Protein AF-A0A8S2FJY1-F1 (afdb_monomer_lite)

Organism: NCBI:txid1234261

Structure (mmCIF, N/CA/C/O backbone):
data_AF-A0A8S2FJY1-F1
#
_entry.id   AF-A0A8S2FJY1-F1
#
loop_
_atom_site.group_PDB
_atom_site.id
_atom_site.type_symbol
_atom_site.label_atom_id
_atom_site.label_alt_id
_atom_site.label_comp_id
_atom_site.label_asym_id
_atom_site.label_entity_id
_atom_site.label_seq_id
_atom_site.pdbx_PDB_ins_code
_atom_site.Cartn_x
_atom_site.Cartn_y
_atom_site.Cartn_z
_atom_site.occupancy
_atom_site.B_iso_or_equiv
_atom_site.auth_seq_id
_atom_site.auth_comp_id
_atom_site.auth_asym_id
_atom_site.auth_atom_id
_atom_site.pdbx_PDB_model_num
ATOM 1 N N . LEU A 1 1 ? 15.504 -12.579 17.532 1.00 60.38 1 LEU A N 1
ATOM 2 C CA . LEU A 1 1 ? 14.430 -11.562 17.656 1.00 60.38 1 LEU A CA 1
ATOM 3 C C . LEU A 1 1 ? 13.991 -11.519 19.119 1.00 60.38 1 LEU A C 1
ATOM 5 O O . LEU A 1 1 ? 13.998 -12.579 19.730 1.00 60.38 1 LEU A O 1
ATOM 9 N N . GLY A 1 2 ? 13.655 -10.347 19.679 1.00 59.41 2 GLY A N 1
ATOM 10 C CA . GLY A 1 2 ? 13.050 -10.250 21.024 1.00 59.41 2 GLY A CA 1
ATOM 11 C C . GLY A 1 2 ? 13.917 -9.714 22.178 1.00 59.41 2 GLY A C 1
ATOM 12 O O . GLY A 1 2 ? 13.619 -10.022 23.325 1.00 59.41 2 GLY A O 1
ATOM 13 N N . GLY A 1 3 ? 14.975 -8.935 21.916 1.00 65.12 3 GLY A N 1
ATOM 14 C CA . GLY A 1 3 ? 15.737 -8.251 22.978 1.00 65.12 3 GLY A CA 1
ATOM 15 C C . GLY A 1 3 ? 15.083 -6.940 23.438 1.00 65.12 3 GLY A C 1
ATOM 16 O O . GLY A 1 3 ? 14.359 -6.316 22.660 1.00 65.12 3 GLY A O 1
ATOM 17 N N . SER A 1 4 ? 15.353 -6.502 24.673 1.00 66.94 4 SER A N 1
ATOM 18 C CA . SER A 1 4 ? 15.018 -5.145 25.119 1.00 66.94 4 SER A CA 1
ATOM 19 C C . SER A 1 4 ? 15.992 -4.144 24.505 1.00 66.94 4 SER A C 1
ATOM 21 O O . SER A 1 4 ? 17.205 -4.257 24.660 1.00 66.94 4 SER A O 1
ATOM 23 N N . ASN A 1 5 ? 15.464 -3.179 23.752 1.00 73.81 5 ASN A N 1
ATOM 24 C CA . ASN A 1 5 ? 16.264 -2.126 23.128 1.00 73.81 5 ASN A CA 1
ATOM 25 C C . ASN A 1 5 ? 15.858 -0.772 23.711 1.00 73.81 5 ASN A C 1
ATOM 27 O O . ASN A 1 5 ? 15.297 0.086 23.030 1.00 73.81 5 ASN A O 1
ATOM 31 N N . GLU A 1 6 ? 16.111 -0.621 25.011 1.00 81.19 6 GLU A N 1
ATOM 32 C CA . GLU A 1 6 ? 15.761 0.570 25.792 1.00 81.19 6 GLU A CA 1
ATOM 33 C C . GLU A 1 6 ? 16.403 1.833 25.219 1.00 81.19 6 GLU A C 1
ATOM 35 O O . GLU A 1 6 ? 15.770 2.885 25.161 1.00 81.19 6 GLU A O 1
ATOM 40 N N . LEU A 1 7 ? 17.632 1.710 24.708 1.00 81.19 7 LEU A N 1
ATOM 41 C CA . LEU A 1 7 ? 18.332 2.807 24.051 1.00 81.19 7 LEU A CA 1
ATOM 42 C C . LEU A 1 7 ? 17.608 3.252 22.773 1.00 81.19 7 LEU A C 1
ATOM 44 O O . LEU A 1 7 ? 17.395 4.446 22.577 1.00 81.19 7 LEU A O 1
ATOM 48 N N . CYS A 1 8 ? 17.163 2.315 21.932 1.00 77.62 8 CYS A N 1
ATOM 49 C CA . CYS A 1 8 ? 16.337 2.645 20.769 1.00 77.62 8 CYS A CA 1
ATOM 50 C C . CYS A 1 8 ? 15.010 3.289 21.187 1.00 77.62 8 CYS A C 1
ATOM 52 O O . CYS A 1 8 ? 14.611 4.286 20.592 1.00 77.62 8 CYS A O 1
ATOM 54 N N . LEU A 1 9 ? 14.355 2.786 22.239 1.00 78.38 9 LEU A N 1
ATOM 55 C CA . LEU A 1 9 ? 13.112 3.376 22.740 1.00 78.38 9 LEU A CA 1
ATOM 56 C C . LEU A 1 9 ? 13.317 4.828 23.212 1.00 78.38 9 LEU A C 1
ATOM 58 O O . LEU A 1 9 ? 12.511 5.696 22.880 1.00 78.38 9 LEU A O 1
ATOM 62 N N . ALA A 1 10 ? 14.413 5.114 23.917 1.00 79.56 10 ALA A N 1
ATOM 63 C CA . ALA A 1 10 ? 14.767 6.464 24.358 1.00 79.56 10 ALA A CA 1
ATOM 64 C C . ALA A 1 10 ? 15.110 7.404 23.184 1.00 79.56 10 ALA A C 1
ATOM 66 O O . ALA A 1 10 ? 14.720 8.577 23.182 1.00 79.56 10 ALA A O 1
ATOM 67 N N . LEU A 1 11 ? 15.798 6.890 22.159 1.00 81.56 11 LEU A N 1
ATOM 68 C CA . LEU A 1 11 ? 16.093 7.640 20.936 1.00 81.56 11 LEU A CA 1
ATOM 69 C C . LEU A 1 11 ? 14.820 7.946 20.142 1.00 81.56 11 LEU A C 1
ATOM 71 O O . LEU A 1 11 ? 14.631 9.083 19.718 1.00 81.56 11 LEU A O 1
ATOM 75 N N . LEU A 1 12 ? 13.920 6.971 19.996 1.00 79.94 12 LEU A N 1
ATOM 76 C CA . LEU A 1 12 ? 12.617 7.162 19.357 1.00 79.94 12 LEU A CA 1
ATOM 77 C C . LEU A 1 12 ? 11.772 8.186 20.117 1.00 79.94 12 LEU A C 1
ATOM 79 O O . LEU A 1 12 ? 11.191 9.070 19.494 1.00 79.94 12 LEU A O 1
ATOM 83 N N . HIS A 1 13 ? 11.751 8.119 21.450 1.00 81.44 13 HIS A N 1
ATOM 84 C CA . HIS A 1 13 ? 11.081 9.117 22.283 1.00 81.44 13 HIS A CA 1
ATOM 85 C C . HIS A 1 13 ? 11.601 10.528 21.995 1.00 81.44 13 HIS A C 1
ATOM 87 O O . HIS A 1 13 ? 10.828 11.449 21.732 1.00 81.44 13 HIS A O 1
ATOM 93 N N . SER A 1 14 ? 12.925 10.689 22.019 1.00 82.25 14 SER A N 1
ATOM 94 C CA . SER A 1 14 ? 13.587 11.968 21.749 1.00 82.25 14 SER A CA 1
ATOM 95 C C . SER A 1 14 ? 13.273 12.476 20.345 1.00 82.25 14 SER A C 1
ATOM 97 O O . SER A 1 14 ? 12.910 13.637 20.177 1.00 82.25 14 SER A O 1
ATOM 99 N N . PHE A 1 15 ? 13.340 11.596 19.344 1.00 82.88 15 PHE A N 1
ATOM 100 C CA . PHE A 1 15 ? 13.011 11.928 17.963 1.00 82.88 15 PHE A CA 1
ATOM 101 C C . PHE A 1 15 ? 11.567 12.419 17.826 1.00 82.88 15 PHE A C 1
ATOM 103 O O . PHE A 1 15 ? 11.342 13.499 17.288 1.00 82.88 15 PHE A O 1
ATOM 110 N N . VAL A 1 16 ? 10.589 11.682 18.361 1.00 82.44 16 VAL A N 1
ATOM 111 C CA . VAL A 1 16 ? 9.174 12.078 18.282 1.00 82.44 16 VAL A CA 1
ATOM 112 C C . VAL A 1 16 ? 8.931 13.392 19.029 1.00 82.44 16 VAL A C 1
ATOM 114 O O . VAL A 1 16 ? 8.150 14.210 18.554 1.00 82.44 16 VAL A O 1
ATOM 117 N N . ALA A 1 17 ? 9.615 13.644 20.151 1.00 82.31 17 ALA A N 1
ATOM 118 C CA . ALA A 1 17 ? 9.499 14.907 20.887 1.00 82.31 17 ALA A CA 1
ATOM 119 C C . ALA A 1 17 ? 10.005 16.105 20.076 1.00 82.31 17 ALA A C 1
ATOM 121 O O . ALA A 1 17 ? 9.333 17.141 20.007 1.00 82.31 17 ALA A O 1
ATOM 122 N N . LEU A 1 18 ? 11.160 15.945 19.429 1.00 82.88 18 LEU A N 1
ATOM 123 C CA . LEU A 1 18 ? 11.737 16.956 18.549 1.00 82.88 18 LEU A CA 1
ATOM 124 C C . LEU A 1 18 ? 10.848 17.197 17.325 1.00 82.88 18 LEU A C 1
ATOM 126 O O . LEU A 1 18 ? 10.543 18.346 17.011 1.00 82.88 18 LEU A O 1
ATOM 130 N N . GLU A 1 19 ? 10.372 16.130 16.686 1.00 81.88 19 GLU A N 1
ATOM 131 C CA . GLU A 1 19 ? 9.514 16.195 15.502 1.00 81.88 19 GLU A CA 1
ATOM 132 C C . GLU A 1 19 ? 8.162 16.861 15.814 1.00 81.88 19 GLU A C 1
ATOM 134 O O . GLU A 1 19 ? 7.700 17.732 15.075 1.00 81.88 19 GLU A O 1
ATOM 139 N N . TYR A 1 20 ? 7.546 16.506 16.947 1.00 83.12 20 TYR A N 1
ATOM 140 C CA . TYR A 1 20 ? 6.292 17.098 17.421 1.00 83.12 20 TYR A CA 1
ATOM 141 C C . TYR A 1 20 ? 6.462 18.593 17.725 1.00 83.12 20 TYR A C 1
ATOM 143 O O . TYR A 1 20 ? 5.633 19.405 17.309 1.00 83.12 20 TYR A O 1
ATOM 151 N N . THR A 1 21 ? 7.566 18.975 18.377 1.00 87.12 21 THR A N 1
ATOM 152 C CA . THR A 1 21 ? 7.890 20.384 18.650 1.00 87.12 21 THR A CA 1
ATOM 153 C C . THR A 1 21 ? 8.139 21.157 17.359 1.00 87.12 21 THR A C 1
ATOM 155 O O . THR A 1 21 ? 7.578 22.231 17.177 1.00 87.12 21 THR A O 1
ATOM 158 N N . SER A 1 22 ? 8.915 20.600 16.430 1.00 83.38 22 SER A N 1
ATOM 159 C CA . SER A 1 22 ? 9.214 21.235 15.144 1.00 83.38 22 SER A CA 1
ATOM 160 C C . SER A 1 22 ? 7.947 21.488 14.316 1.00 83.38 22 SER A C 1
ATOM 162 O O . SER A 1 22 ? 7.719 22.605 13.846 1.00 83.38 22 SER A O 1
ATOM 164 N N . LYS A 1 23 ? 7.082 20.472 14.188 1.00 82.56 23 LYS A N 1
ATOM 165 C CA . LYS A 1 23 ? 5.887 20.528 13.331 1.00 82.56 23 LYS A CA 1
ATOM 166 C C . LYS A 1 23 ? 4.712 21.273 13.955 1.00 82.56 23 LYS A C 1
ATOM 168 O O . LYS A 1 23 ? 3.983 21.955 13.240 1.00 82.56 23 LYS A O 1
ATOM 173 N N . LEU A 1 24 ? 4.489 21.119 15.260 1.00 89.62 24 LEU A N 1
ATOM 174 C CA . LEU A 1 24 ? 3.294 21.641 15.935 1.00 89.62 24 LEU A CA 1
ATOM 175 C C . LEU A 1 24 ? 3.583 22.790 16.897 1.00 89.62 24 LEU A C 1
ATOM 177 O O . LEU A 1 24 ? 2.631 23.358 17.432 1.00 89.62 24 LEU A O 1
ATOM 181 N N . GLN A 1 25 ? 4.859 23.122 17.125 1.00 89.62 25 GLN A N 1
ATOM 182 C CA . GLN A 1 25 ? 5.290 24.165 18.063 1.00 89.62 25 GLN A CA 1
ATOM 183 C C . GLN A 1 25 ? 4.723 23.944 19.474 1.00 89.62 25 GLN A C 1
ATOM 185 O O . GLN A 1 25 ? 4.329 24.874 20.176 1.00 89.62 25 GLN A O 1
ATOM 190 N N . LYS A 1 26 ? 4.628 22.672 19.880 1.00 90.62 26 LYS A N 1
ATOM 191 C CA . LYS A 1 26 ? 4.067 22.214 21.157 1.00 90.62 26 LYS A CA 1
ATOM 192 C C . LYS A 1 26 ? 4.950 21.125 21.751 1.00 90.62 26 LYS A C 1
ATOM 194 O O . LYS A 1 26 ? 5.651 20.438 21.024 1.00 90.62 26 LYS A O 1
ATOM 199 N N . GLN A 1 27 ? 4.866 20.930 23.061 1.00 89.25 27 GLN A N 1
ATOM 200 C CA . GLN A 1 27 ? 5.492 19.791 23.734 1.00 89.25 27 GLN A CA 1
ATOM 201 C C . GLN A 1 27 ? 4.630 18.533 23.596 1.00 89.25 27 GLN A C 1
ATOM 203 O O . GLN A 1 27 ? 3.401 18.632 23.486 1.00 89.25 27 GLN A O 1
ATOM 208 N N . ILE A 1 28 ? 5.264 17.356 23.626 1.00 85.75 28 ILE A N 1
ATOM 209 C CA . ILE A 1 28 ? 4.533 16.084 23.673 1.00 85.75 28 ILE A CA 1
ATOM 210 C C . ILE A 1 28 ? 3.599 16.079 24.892 1.00 85.75 28 ILE A C 1
ATOM 212 O O . ILE A 1 28 ? 4.022 16.466 25.985 1.00 85.75 28 ILE A O 1
ATOM 216 N N . PRO A 1 29 ? 2.339 15.631 24.740 1.00 88.56 29 PRO A N 1
ATOM 217 C CA . PRO A 1 29 ? 1.431 15.504 25.868 1.00 88.56 29 PRO A CA 1
ATOM 218 C C . PRO A 1 29 ? 2.004 14.579 26.946 1.00 88.56 29 PRO A C 1
ATOM 220 O O . PRO A 1 29 ? 2.343 13.428 26.674 1.00 88.56 29 PRO A O 1
ATOM 223 N N . SER A 1 30 ? 2.019 15.041 28.196 1.00 85.56 30 SER A N 1
ATOM 224 C CA . SER A 1 30 ? 2.451 14.243 29.356 1.00 85.56 30 SER A CA 1
ATOM 225 C C . SER A 1 30 ? 1.581 13.005 29.612 1.00 85.56 30 SER A C 1
ATOM 227 O O . SER A 1 30 ? 1.948 12.133 30.393 1.00 85.56 30 SER A O 1
ATOM 229 N N . THR A 1 31 ? 0.424 12.912 28.952 1.00 89.81 31 THR A N 1
ATOM 230 C CA . THR A 1 31 ? -0.479 11.759 29.001 1.00 89.81 31 THR A CA 1
ATOM 231 C C . THR A 1 31 ? 0.014 10.564 28.184 1.00 89.81 31 THR A C 1
ATOM 233 O O . THR A 1 31 ? -0.503 9.460 28.363 1.00 89.81 31 THR A O 1
ATOM 236 N N . TRP A 1 32 ? 0.981 10.753 27.281 1.00 83.12 32 TRP A N 1
ATOM 237 C CA . TRP A 1 32 ? 1.504 9.678 26.443 1.00 83.12 32 TRP A CA 1
ATOM 238 C C . TRP A 1 32 ? 2.422 8.763 27.251 1.00 83.12 32 TRP A C 1
ATOM 240 O O . TRP A 1 32 ? 3.313 9.218 27.965 1.00 83.12 32 TRP A O 1
ATOM 250 N N . LYS A 1 33 ? 2.204 7.453 27.123 1.00 82.50 33 LYS A N 1
ATOM 251 C CA . LYS A 1 33 ? 3.000 6.426 27.797 1.00 82.50 33 LYS A CA 1
ATOM 252 C C . LYS A 1 33 ? 3.815 5.654 26.776 1.00 82.50 33 LYS A C 1
ATOM 254 O O . LYS A 1 33 ? 3.288 5.220 25.755 1.00 82.50 33 LYS A O 1
ATOM 259 N N . TRP A 1 34 ? 5.085 5.453 27.095 1.00 75.81 34 TRP A N 1
ATOM 260 C CA . TRP A 1 34 ? 6.023 4.694 26.283 1.00 75.81 34 TRP A CA 1
ATOM 261 C C . TRP A 1 34 ? 6.260 3.359 26.959 1.00 75.81 34 TRP A C 1
ATOM 263 O O . TRP A 1 34 ? 6.629 3.310 28.130 1.00 75.81 34 TRP A O 1
ATOM 273 N N . GLN A 1 35 ? 6.002 2.276 26.240 1.00 75.00 35 GLN A N 1
ATOM 274 C CA . GLN A 1 35 ? 6.082 0.941 26.803 1.00 75.00 35 GLN A CA 1
ATOM 275 C C . GLN A 1 35 ? 6.650 -0.023 25.773 1.00 75.00 35 GLN A C 1
ATOM 277 O O . GLN A 1 35 ? 6.221 -0.047 24.620 1.00 75.00 35 GLN A O 1
ATOM 282 N N . GLN A 1 36 ? 7.592 -0.851 26.215 1.00 72.69 36 GLN A N 1
ATOM 283 C CA . GLN A 1 36 ? 8.000 -2.024 25.461 1.00 72.69 36 GLN A CA 1
ATOM 284 C C . GLN A 1 36 ? 7.006 -3.158 25.728 1.00 72.69 36 GLN A C 1
ATOM 286 O O . GLN A 1 36 ? 6.782 -3.553 26.873 1.00 72.69 36 GLN A O 1
ATOM 291 N N . MET A 1 37 ? 6.404 -3.689 24.668 1.00 71.44 37 MET A N 1
ATOM 292 C CA . MET A 1 37 ? 5.467 -4.805 24.774 1.00 71.44 37 MET A CA 1
ATOM 293 C C . MET A 1 37 ? 6.246 -6.113 24.949 1.00 71.44 37 MET A C 1
ATOM 295 O O . MET A 1 37 ? 6.967 -6.531 24.047 1.00 71.44 37 MET A O 1
ATOM 299 N N . THR A 1 38 ? 6.115 -6.752 26.110 1.00 70.69 38 THR A N 1
ATOM 300 C CA . THR A 1 38 ? 6.836 -7.994 26.458 1.00 70.69 38 THR A CA 1
ATOM 301 C C . THR A 1 38 ? 5.962 -9.248 26.398 1.00 70.69 38 THR A C 1
ATOM 303 O O . THR A 1 38 ? 6.491 -10.350 26.307 1.00 70.69 38 THR A O 1
ATOM 306 N N . ALA A 1 39 ? 4.635 -9.094 26.397 1.00 75.94 39 ALA A N 1
ATOM 307 C CA . ALA A 1 39 ? 3.659 -10.188 26.395 1.00 75.94 39 ALA A CA 1
ATOM 308 C C . ALA A 1 39 ? 2.887 -10.283 25.066 1.00 75.94 39 ALA A C 1
ATOM 310 O O . ALA A 1 39 ? 1.673 -10.473 25.057 1.00 75.94 39 ALA A O 1
ATOM 311 N N . ILE A 1 40 ? 3.579 -10.090 23.942 1.00 79.94 40 ILE A N 1
ATOM 312 C CA . ILE A 1 40 ? 2.995 -10.228 22.602 1.00 79.94 40 ILE A CA 1
ATOM 313 C C . ILE A 1 40 ? 3.641 -11.392 21.848 1.00 79.94 40 ILE A C 1
ATOM 315 O O . ILE A 1 40 ? 4.795 -11.730 22.125 1.00 79.94 40 ILE A O 1
ATOM 319 N N . PRO A 1 41 ? 2.934 -11.994 20.878 1.00 86.81 41 PRO A N 1
ATOM 320 C CA . PRO A 1 41 ? 3.487 -13.065 20.065 1.00 86.81 41 PRO A CA 1
ATOM 321 C C . PRO A 1 41 ? 4.788 -12.636 19.389 1.00 86.81 41 PRO A C 1
ATOM 323 O O . PRO A 1 41 ? 4.837 -11.624 18.689 1.00 86.81 41 PRO A O 1
ATOM 326 N N . ALA A 1 42 ? 5.838 -13.435 19.572 1.00 83.81 42 ALA A N 1
ATOM 327 C CA . ALA A 1 42 ? 7.139 -13.203 18.964 1.00 83.81 42 ALA A CA 1
ATOM 328 C C . ALA A 1 42 ? 7.389 -14.187 17.819 1.00 83.81 42 ALA A C 1
ATOM 330 O O . ALA A 1 42 ? 7.223 -15.402 17.961 1.00 83.81 42 ALA A O 1
ATOM 331 N N . GLN A 1 43 ? 7.847 -13.653 16.691 1.00 84.06 43 GLN A N 1
ATOM 332 C CA . GLN A 1 43 ? 8.341 -14.455 15.583 1.00 84.06 43 GLN A CA 1
ATOM 333 C C . GLN A 1 43 ? 9.668 -15.122 15.964 1.00 84.06 43 GLN A C 1
ATOM 335 O O . GLN A 1 43 ? 10.584 -14.472 16.476 1.00 84.06 43 GLN A O 1
ATOM 340 N N . ARG A 1 44 ? 9.788 -16.421 15.673 1.00 85.00 44 ARG A N 1
ATOM 341 C CA . ARG A 1 44 ? 10.969 -17.246 15.995 1.00 85.00 44 ARG A CA 1
ATOM 342 C C . ARG A 1 44 ? 11.828 -17.604 14.777 1.00 85.00 44 ARG A C 1
ATOM 344 O O . ARG A 1 44 ? 12.819 -18.308 14.924 1.00 85.00 44 ARG A O 1
ATOM 351 N N . ASN A 1 45 ? 11.472 -17.130 13.585 1.00 80.62 45 ASN A N 1
ATOM 352 C CA . ASN A 1 45 ? 12.212 -17.367 12.341 1.00 80.62 45 ASN A CA 1
ATOM 353 C C . ASN A 1 45 ? 12.478 -16.056 11.582 1.00 80.62 45 ASN A C 1
ATOM 355 O O . ASN A 1 45 ? 12.141 -14.982 12.065 1.00 80.62 45 ASN A O 1
ATOM 359 N N . GLY A 1 46 ? 13.100 -16.125 10.405 1.00 72.00 46 GLY A N 1
ATOM 360 C CA . GLY A 1 46 ? 13.325 -14.962 9.533 1.00 72.00 46 GLY A CA 1
ATOM 361 C C . GLY A 1 46 ? 12.221 -14.730 8.499 1.00 72.00 46 GLY A C 1
ATOM 362 O O . GLY A 1 46 ? 12.358 -13.841 7.666 1.00 72.00 46 GLY A O 1
ATOM 363 N N . SER A 1 47 ? 11.159 -15.538 8.519 1.00 75.12 47 SER A N 1
ATOM 364 C CA . SER A 1 47 ? 10.209 -15.640 7.416 1.00 75.12 47 SER A CA 1
ATOM 365 C C . SER A 1 47 ? 8.797 -15.149 7.733 1.00 75.12 47 SER A C 1
ATOM 367 O O . SER A 1 47 ? 8.130 -14.618 6.859 1.00 75.12 47 SER A O 1
ATOM 369 N N . ASP A 1 48 ? 8.326 -15.242 8.971 1.00 77.12 48 ASP A N 1
ATOM 370 C CA . ASP A 1 48 ? 6.910 -15.002 9.280 1.00 77.12 48 ASP A CA 1
ATOM 371 C C . ASP A 1 48 ? 6.529 -13.561 9.607 1.00 77.12 48 ASP A C 1
ATOM 373 O O . ASP A 1 48 ? 5.413 -13.319 10.064 1.00 77.12 48 ASP A O 1
ATOM 377 N N . CYS A 1 49 ? 7.390 -12.579 9.347 1.00 78.19 49 CYS A N 1
ATOM 378 C CA . CYS A 1 49 ? 7.101 -11.192 9.730 1.00 78.19 49 CYS A CA 1
ATOM 379 C C . CYS A 1 49 ? 5.853 -10.652 9.033 1.00 78.19 49 CYS A C 1
ATOM 381 O O . CYS A 1 49 ? 5.059 -9.949 9.658 1.00 78.19 49 CYS A O 1
ATOM 383 N N . GLY A 1 50 ? 5.630 -11.051 7.776 1.00 67.81 50 GLY A N 1
ATOM 384 C CA . GLY A 1 50 ? 4.412 -10.739 7.033 1.00 67.81 50 GLY A CA 1
ATOM 385 C C . GLY A 1 50 ? 3.172 -11.355 7.676 1.00 67.81 50 GLY A C 1
ATOM 386 O O . GLY A 1 50 ? 2.196 -10.650 7.926 1.00 67.81 50 GLY A O 1
ATOM 387 N N . VAL A 1 51 ? 3.227 -12.646 8.013 1.00 77.50 51 VAL A N 1
ATOM 388 C CA . VAL A 1 51 ? 2.099 -13.362 8.625 1.00 77.50 51 VAL A CA 1
ATOM 389 C C . VAL A 1 51 ? 1.785 -12.783 10.004 1.00 77.50 51 VAL A C 1
ATOM 391 O O . VAL A 1 51 ? 0.635 -12.439 10.255 1.00 77.50 51 VAL A O 1
ATOM 394 N N . PHE A 1 52 ? 2.790 -12.573 10.863 1.00 84.75 52 PHE A N 1
ATOM 395 C CA . PHE A 1 52 ? 2.614 -11.919 12.164 1.00 84.75 52 PHE A CA 1
ATOM 396 C C . PHE A 1 52 ? 1.997 -10.529 12.005 1.00 84.75 52 PHE A C 1
ATOM 398 O O . PHE A 1 52 ? 1.012 -10.237 12.673 1.00 84.75 52 PHE A O 1
ATOM 405 N N . CYS A 1 53 ? 2.513 -9.690 11.102 1.00 78.75 53 CYS A N 1
ATOM 406 C CA . CYS A 1 53 ? 1.974 -8.350 10.856 1.00 78.75 53 CYS A CA 1
ATOM 407 C C . CYS A 1 53 ? 0.499 -8.391 10.420 1.00 78.75 53 CYS A C 1
ATOM 409 O O . CYS A 1 53 ? -0.338 -7.662 10.965 1.00 78.75 53 CYS A O 1
ATOM 411 N N . CYS A 1 54 ? 0.154 -9.287 9.491 1.00 77.69 54 CYS A N 1
ATOM 412 C CA . CYS A 1 54 ? -1.223 -9.491 9.054 1.00 77.69 54 CYS A CA 1
ATOM 413 C C . CYS A 1 54 ? -2.114 -9.989 10.194 1.00 77.69 54 CYS A C 1
ATOM 415 O O . CYS A 1 54 ? -3.234 -9.500 10.323 1.00 77.69 54 CYS A O 1
ATOM 417 N N . GLN A 1 55 ? -1.633 -10.905 11.041 1.00 84.19 55 GLN A N 1
ATOM 418 C CA . GLN A 1 55 ? -2.400 -11.385 12.189 1.00 84.19 55 GLN A CA 1
ATOM 419 C C . GLN A 1 55 ? -2.570 -10.303 13.251 1.00 84.19 55 GLN A C 1
ATOM 421 O O . GLN A 1 55 ? -3.696 -10.043 13.648 1.00 84.19 55 GLN A O 1
ATOM 426 N N . PHE A 1 56 ? -1.520 -9.580 13.638 1.00 83.19 56 PHE A N 1
ATOM 427 C CA . PHE A 1 56 ? -1.652 -8.417 14.519 1.00 83.19 56 PHE A CA 1
ATOM 428 C C . PHE A 1 56 ? -2.690 -7.429 13.981 1.00 83.19 56 PHE A C 1
ATOM 430 O O . PHE A 1 56 ? -3.621 -7.070 14.697 1.00 83.19 56 PHE A O 1
ATOM 437 N N . SER A 1 57 ? -2.597 -7.062 12.701 1.00 77.94 57 SER A N 1
ATOM 438 C CA . SER A 1 57 ? -3.554 -6.159 12.054 1.00 77.94 57 SER A CA 1
ATOM 439 C C . SER A 1 57 ? -4.977 -6.725 12.072 1.00 77.94 57 SER A C 1
ATOM 441 O O . SER A 1 57 ? -5.915 -6.022 12.439 1.00 77.94 57 SER A O 1
ATOM 443 N N . LYS A 1 58 ? -5.146 -8.009 11.730 1.00 76.31 58 LYS A N 1
ATOM 444 C CA . LYS A 1 58 ? -6.428 -8.734 11.732 1.00 76.31 58 LYS A CA 1
ATOM 445 C C . LYS A 1 58 ? -7.056 -8.771 13.119 1.00 76.31 58 LYS A C 1
ATOM 447 O O . LYS A 1 58 ? -8.259 -8.538 13.227 1.00 76.31 58 LYS A O 1
ATOM 452 N N . TYR A 1 59 ? -6.261 -9.054 14.142 1.00 83.88 59 TYR A N 1
ATOM 453 C CA . TYR A 1 59 ? -6.691 -9.142 15.530 1.00 83.88 59 TYR A CA 1
ATOM 454 C C . TYR A 1 59 ? -7.063 -7.763 16.075 1.00 83.88 59 TYR A C 1
ATOM 456 O O . TYR A 1 59 ? -8.159 -7.598 16.601 1.00 83.88 59 TYR A O 1
ATOM 464 N N . ILE A 1 60 ? -6.225 -6.747 15.853 1.00 78.62 60 ILE A N 1
ATOM 465 C CA . ILE A 1 60 ? -6.498 -5.365 16.273 1.00 78.62 60 ILE A CA 1
ATOM 466 C C . ILE A 1 60 ? -7.751 -4.821 15.575 1.00 78.62 60 ILE A C 1
ATOM 468 O O . ILE A 1 60 ? -8.640 -4.291 16.239 1.00 78.62 60 ILE A O 1
ATOM 472 N N . ALA A 1 61 ? -7.870 -4.990 14.254 1.00 70.12 61 ALA A N 1
ATOM 473 C CA . ALA A 1 61 ? -9.029 -4.523 13.487 1.00 70.12 61 ALA A CA 1
ATOM 474 C C . ALA A 1 61 ? -10.346 -5.171 13.942 1.00 70.12 61 ALA A C 1
ATOM 476 O O . ALA A 1 61 ? -11.410 -4.562 13.821 1.00 70.12 61 ALA A O 1
ATOM 477 N N . ARG A 1 62 ? -10.273 -6.396 14.475 1.00 71.06 62 ARG A N 1
ATOM 478 C CA . ARG A 1 62 ? -11.418 -7.152 14.996 1.00 71.06 62 ARG A CA 1
ATOM 479 C C . ARG A 1 62 ? -11.612 -7.020 16.507 1.00 71.06 62 ARG A C 1
ATOM 481 O O . ARG A 1 62 ? -12.523 -7.649 17.032 1.00 71.06 62 ARG A O 1
ATOM 488 N N . GLU A 1 63 ? -10.785 -6.225 17.188 1.00 75.00 63 GLU A N 1
ATOM 489 C CA . GLU A 1 63 ? -10.784 -6.099 18.653 1.00 75.00 63 GLU A CA 1
ATOM 490 C C . GLU A 1 63 ? -10.630 -7.458 19.362 1.00 75.00 63 GLU A C 1
ATOM 492 O O . GLU A 1 63 ? -11.234 -7.732 20.398 1.00 75.00 63 GLU A O 1
ATOM 497 N N . TRP A 1 64 ? -9.825 -8.345 18.779 1.00 78.00 64 TRP A N 1
ATOM 498 C CA . TRP A 1 64 ? -9.483 -9.631 19.372 1.00 78.00 64 TRP A CA 1
ATOM 499 C C . TRP A 1 64 ? -8.237 -9.507 20.245 1.00 78.00 64 TRP A C 1
ATOM 501 O O . TRP A 1 64 ? -7.305 -8.782 19.882 1.00 78.00 64 TRP A O 1
ATOM 511 N N . PRO A 1 65 ? -8.174 -10.232 21.375 1.00 80.12 65 PRO A N 1
ATOM 512 C CA . PRO A 1 65 ? -6.946 -10.320 22.144 1.00 80.12 65 PRO A CA 1
ATOM 513 C C . PRO A 1 65 ? -5.894 -11.038 21.307 1.00 80.12 65 PRO A C 1
ATOM 515 O O . PRO A 1 65 ? -6.173 -12.053 20.672 1.00 80.12 65 PRO A O 1
ATOM 518 N N . ILE A 1 66 ? -4.688 -10.487 21.296 1.00 85.81 66 ILE A N 1
ATOM 519 C CA . ILE A 1 66 ? -3.571 -10.998 20.511 1.00 85.81 66 ILE A CA 1
ATOM 520 C C . ILE A 1 66 ? -3.003 -12.238 21.221 1.00 85.81 66 ILE A C 1
ATOM 522 O O . ILE A 1 66 ? -2.070 -12.135 22.012 1.00 85.81 66 ILE A O 1
ATOM 526 N N . ASP A 1 67 ? -3.594 -13.400 20.951 1.00 86.06 67 ASP A N 1
ATOM 527 C CA . ASP A 1 67 ? -3.297 -14.675 21.620 1.00 86.06 67 ASP A CA 1
ATOM 528 C C . ASP A 1 67 ? -2.711 -15.751 20.689 1.00 86.06 67 ASP A C 1
ATOM 530 O O . ASP A 1 67 ? -2.487 -16.885 21.112 1.00 86.06 67 ASP A O 1
ATOM 534 N N . PHE A 1 68 ? -2.441 -15.410 19.427 1.00 88.56 68 PHE A N 1
ATOM 535 C CA . PHE A 1 68 ? -1.839 -16.345 18.483 1.00 88.56 68 PHE A CA 1
ATOM 536 C C . PHE A 1 68 ? -0.360 -16.604 18.790 1.00 88.56 68 PHE A C 1
ATOM 538 O O . PHE A 1 68 ? 0.332 -15.765 19.349 1.00 88.56 68 PHE A O 1
ATOM 545 N N . ILE A 1 69 ? 0.164 -17.749 18.369 1.00 87.31 69 ILE A N 1
ATOM 546 C CA . ILE A 1 69 ? 1.569 -18.125 18.554 1.00 87.31 69 ILE A CA 1
ATOM 547 C C . ILE A 1 69 ? 2.224 -18.497 17.223 1.00 87.31 69 ILE A C 1
ATOM 549 O O . ILE A 1 69 ? 1.559 -18.723 16.211 1.00 87.31 69 ILE A O 1
ATOM 553 N N . GLN A 1 70 ? 3.556 -18.587 17.223 1.00 88.75 70 GLN A N 1
ATOM 554 C CA . GLN A 1 70 ? 4.350 -18.997 16.059 1.00 88.75 70 GLN A CA 1
ATOM 555 C C . GLN A 1 70 ? 3.874 -20.331 15.445 1.00 88.75 70 GLN A C 1
ATOM 557 O O . GLN A 1 70 ? 3.982 -20.517 14.233 1.00 88.75 70 GLN A O 1
ATOM 562 N N . ASP A 1 71 ? 3.321 -21.237 16.253 1.00 86.94 71 ASP A N 1
ATOM 563 C CA . ASP A 1 71 ? 2.867 -22.558 15.797 1.00 86.94 71 ASP A CA 1
ATOM 564 C C . ASP A 1 71 ? 1.550 -22.487 15.008 1.00 86.94 71 ASP A C 1
ATOM 566 O O . ASP A 1 71 ? 1.227 -23.404 14.260 1.00 86.94 71 ASP A O 1
ATOM 570 N N . ASN A 1 72 ? 0.825 -21.362 15.077 1.00 85.25 72 ASN A N 1
ATOM 571 C CA . ASN A 1 72 ? -0.337 -21.115 14.223 1.00 85.25 72 ASN A CA 1
ATOM 572 C C . ASN A 1 72 ? 0.051 -20.654 12.805 1.00 85.25 72 ASN A C 1
ATOM 574 O O . ASN A 1 72 ? -0.801 -20.661 11.916 1.00 85.25 72 ASN A O 1
ATOM 578 N N . MET A 1 73 ? 1.310 -20.253 12.559 1.00 85.38 73 MET A N 1
ATOM 579 C CA . MET A 1 73 ? 1.718 -19.675 11.268 1.00 85.38 73 MET A CA 1
ATOM 580 C C . MET A 1 73 ? 1.435 -20.579 10.059 1.00 85.38 73 MET A C 1
ATOM 582 O O . MET A 1 73 ? 0.942 -20.048 9.066 1.00 85.38 73 MET A O 1
ATOM 586 N N . PRO A 1 74 ? 1.669 -21.909 10.089 1.00 79.19 74 PRO A N 1
ATOM 587 C CA . PRO A 1 74 ? 1.303 -22.778 8.969 1.00 79.19 74 PRO A CA 1
ATOM 588 C C . PRO A 1 74 ? -0.187 -22.689 8.614 1.00 79.19 74 PRO A C 1
ATOM 590 O O . PRO A 1 74 ? -0.524 -22.481 7.450 1.00 79.19 74 PRO A O 1
ATOM 593 N N . GLN A 1 75 ? -1.070 -22.742 9.615 1.00 76.31 75 GLN A N 1
ATOM 594 C CA . GLN A 1 75 ? -2.515 -22.632 9.411 1.00 76.31 75 GLN A CA 1
ATOM 595 C C . GLN A 1 75 ? -2.908 -21.247 8.891 1.00 76.31 75 GLN A C 1
ATOM 597 O O . GLN A 1 75 ? -3.699 -21.142 7.957 1.00 76.31 75 GLN A O 1
ATOM 602 N N . PHE A 1 76 ? -2.338 -20.176 9.446 1.00 81.75 76 PHE A N 1
ATOM 603 C CA . PHE A 1 76 ? -2.601 -18.823 8.960 1.00 81.75 76 PHE A CA 1
ATOM 604 C C . PHE A 1 76 ? -2.141 -18.615 7.524 1.00 81.75 76 PHE A C 1
ATOM 606 O O . PHE A 1 76 ? -2.846 -17.957 6.764 1.00 81.75 76 PHE A O 1
ATOM 613 N N . ARG A 1 77 ? -1.010 -19.206 7.123 1.00 77.38 77 ARG A N 1
ATOM 614 C CA . ARG A 1 77 ? -0.584 -19.196 5.723 1.00 77.38 77 ARG A CA 1
ATOM 615 C C . ARG A 1 77 ? -1.631 -19.893 4.852 1.00 77.38 77 ARG A C 1
ATOM 617 O O . ARG A 1 77 ? -2.104 -19.284 3.905 1.00 77.38 77 ARG A O 1
ATOM 624 N N . LEU A 1 78 ? -2.088 -21.096 5.198 1.00 72.94 78 LEU A N 1
ATOM 625 C CA . LEU A 1 78 ? -3.139 -21.782 4.424 1.00 72.94 78 LEU A CA 1
ATOM 626 C C . LEU A 1 78 ? -4.435 -20.968 4.331 1.00 72.94 78 LEU A C 1
ATOM 628 O O . LEU A 1 78 ? -5.010 -20.854 3.252 1.00 72.94 78 LEU A O 1
ATOM 632 N N . GLN A 1 79 ? -4.865 -20.353 5.434 1.00 72.94 79 GLN A N 1
ATOM 633 C CA . GLN A 1 79 ? -6.027 -19.464 5.438 1.00 72.94 79 GLN A CA 1
ATOM 634 C C . GLN A 1 79 ? -5.826 -18.284 4.486 1.00 72.94 79 GLN A C 1
ATOM 636 O O . GLN A 1 79 ? -6.699 -18.007 3.673 1.00 72.94 79 GLN A O 1
ATOM 641 N N . MET A 1 80 ? -4.666 -17.625 4.536 1.00 77.38 80 MET A N 1
ATOM 642 C CA . MET A 1 80 ? -4.343 -16.523 3.630 1.00 77.38 80 MET A CA 1
ATOM 643 C C . MET A 1 80 ? -4.315 -16.983 2.162 1.00 77.38 80 MET A C 1
ATOM 645 O O . MET A 1 80 ? -4.864 -16.278 1.319 1.00 77.38 80 MET A O 1
ATOM 649 N N . ILE A 1 81 ? -3.761 -18.168 1.845 1.00 70.50 81 ILE A N 1
ATOM 650 C CA . ILE A 1 81 ? -3.828 -18.759 0.488 1.00 70.50 81 ILE A CA 1
ATOM 651 C C . ILE A 1 81 ? -5.280 -18.884 0.057 1.00 70.50 81 ILE A C 1
ATOM 653 O O . ILE A 1 81 ? -5.655 -18.412 -1.015 1.00 70.50 81 ILE A O 1
ATOM 657 N N . TYR A 1 82 ? -6.091 -19.535 0.888 1.00 66.00 82 TYR A N 1
ATOM 658 C CA . TYR A 1 82 ? -7.481 -19.797 0.572 1.00 66.00 82 TYR A CA 1
ATOM 659 C C . TYR A 1 82 ? -8.244 -18.493 0.336 1.00 66.00 82 TYR A C 1
ATOM 661 O O . TYR A 1 82 ? -8.948 -18.371 -0.664 1.00 66.00 82 TYR A O 1
ATOM 669 N N . GLU A 1 83 ? -8.072 -17.492 1.201 1.00 68.69 83 GLU A N 1
ATOM 670 C CA . GLU A 1 83 ? -8.719 -16.184 1.068 1.00 68.69 83 GLU A CA 1
ATOM 671 C C . GLU A 1 83 ? -8.316 -15.471 -0.237 1.00 68.69 83 GLU A C 1
ATOM 673 O O . GLU A 1 83 ? -9.162 -14.860 -0.897 1.00 68.69 83 GLU A O 1
ATOM 678 N N . ILE A 1 84 ? -7.049 -15.600 -0.652 1.00 67.38 84 ILE A N 1
ATOM 679 C CA . ILE A 1 84 ? -6.529 -15.047 -1.912 1.00 67.38 84 ILE A CA 1
ATOM 680 C C . ILE A 1 84 ? -7.121 -15.779 -3.124 1.00 67.38 84 ILE A C 1
ATOM 682 O O . ILE A 1 84 ? -7.673 -15.133 -4.017 1.00 67.38 84 ILE A O 1
ATOM 686 N N . ILE A 1 85 ? -7.035 -17.114 -3.160 1.00 58.31 85 ILE A N 1
ATOM 687 C CA . ILE A 1 85 ? -7.499 -17.935 -4.293 1.00 58.31 85 ILE A CA 1
ATOM 688 C C . ILE A 1 85 ? -9.017 -17.817 -4.457 1.00 58.31 85 ILE A C 1
ATOM 690 O O . ILE A 1 85 ? -9.514 -17.577 -5.559 1.00 58.31 85 ILE A O 1
ATOM 694 N N . SER A 1 86 ? -9.760 -17.944 -3.356 1.00 62.34 86 SER A N 1
ATOM 695 C CA . SER A 1 86 ? -11.225 -17.867 -3.352 1.00 62.34 86 SER A CA 1
ATOM 696 C C . SER A 1 86 ? -11.756 -16.442 -3.521 1.00 62.34 86 SER A C 1
ATOM 698 O O . SER A 1 86 ? -12.944 -16.261 -3.801 1.00 62.34 86 SER A O 1
ATOM 700 N N . LYS A 1 87 ? -10.888 -15.428 -3.374 1.00 52.69 87 LYS A N 1
ATOM 701 C CA . LYS A 1 87 ? -11.234 -13.997 -3.383 1.00 52.69 87 LYS A CA 1
ATOM 702 C C . LYS A 1 87 ? -12.253 -13.644 -2.296 1.00 52.69 87 LYS A C 1
ATOM 704 O O . LYS A 1 87 ? -13.099 -12.769 -2.493 1.00 52.69 87 LYS A O 1
ATOM 709 N N . LYS A 1 88 ? -12.220 -14.356 -1.170 1.00 57.78 88 LYS A N 1
ATOM 710 C CA . LYS A 1 88 ? -13.214 -14.269 -0.096 1.00 57.78 88 LYS A CA 1
ATOM 711 C C . LYS A 1 88 ? -12.511 -14.312 1.247 1.00 57.78 88 LYS A C 1
ATOM 713 O O . LYS A 1 88 ? -11.806 -15.264 1.545 1.00 57.78 88 LYS A O 1
ATOM 718 N N . LEU A 1 89 ? -12.714 -13.278 2.061 1.00 62.75 89 LEU A N 1
ATOM 719 C CA . LEU A 1 89 ? -12.206 -13.258 3.432 1.00 62.75 89 LEU A CA 1
ATOM 720 C C . LEU A 1 89 ? -13.045 -14.192 4.305 1.00 62.75 89 LEU A C 1
ATOM 722 O O . LEU A 1 89 ? -14.274 -14.082 4.319 1.00 62.75 89 LEU A O 1
ATOM 726 N N . LEU A 1 90 ? -12.391 -15.056 5.077 1.00 63.69 90 LEU A N 1
ATOM 727 C CA . LEU A 1 90 ? -13.071 -15.920 6.031 1.00 63.69 90 LEU A CA 1
ATOM 728 C C . LEU A 1 90 ? -13.545 -15.069 7.219 1.00 63.69 90 LEU A C 1
ATOM 730 O O . LEU A 1 90 ? -12.763 -14.399 7.911 1.00 63.69 90 LEU A O 1
ATOM 734 N N . ARG A 1 91 ? -14.856 -15.076 7.478 1.00 54.47 91 ARG A N 1
ATOM 735 C CA . ARG A 1 91 ? -15.437 -14.494 8.695 1.00 54.47 91 ARG A CA 1
ATOM 736 C C . ARG A 1 91 ? -15.320 -15.493 9.842 1.00 54.47 91 ARG A C 1
ATOM 738 O O . ARG A 1 91 ? -16.294 -16.110 10.237 1.00 54.47 91 ARG A O 1
ATOM 745 N N . LEU A 1 92 ? -14.127 -15.603 10.411 1.00 51.62 92 LEU A N 1
ATOM 746 C CA . LEU A 1 92 ? -13.917 -16.412 11.610 1.00 51.62 92 LEU A CA 1
ATOM 747 C C . LEU A 1 92 ? -14.707 -15.808 12.791 1.00 51.62 92 LEU A C 1
ATOM 749 O O . LEU A 1 92 ? -14.450 -14.667 13.189 1.00 51.62 92 LEU A O 1
ATOM 753 N N . ARG A 1 93 ? -15.658 -16.556 13.364 1.00 42.66 93 ARG A N 1
ATOM 754 C CA . ARG A 1 93 ? -16.191 -16.280 14.709 1.00 42.66 93 ARG A CA 1
ATOM 755 C C . ARG A 1 93 ? -15.264 -16.935 15.730 1.00 42.66 93 ARG A C 1
ATOM 757 O O . ARG A 1 93 ? -14.995 -18.127 15.664 1.00 42.66 93 ARG A O 1
ATOM 764 N N . ARG A 1 94 ? -14.764 -16.153 16.690 1.00 44.25 94 ARG A N 1
ATOM 765 C CA . ARG A 1 94 ? -13.929 -16.676 17.778 1.00 44.25 94 ARG A CA 1
ATOM 766 C C . ARG A 1 94 ? -14.798 -17.565 18.674 1.00 44.25 94 ARG A C 1
ATOM 768 O O . ARG A 1 94 ? -15.732 -17.063 19.299 1.00 44.25 94 ARG A O 1
ATOM 775 N N . LEU A 1 95 ? -14.480 -18.859 18.763 1.00 37.25 95 LEU A N 1
ATOM 776 C CA . LEU A 1 95 ? -14.901 -19.687 19.894 1.00 37.25 95 LEU A CA 1
ATOM 777 C C . LEU A 1 95 ? -14.269 -19.058 21.143 1.00 37.25 95 LEU A C 1
ATOM 779 O O . LEU A 1 95 ? -13.054 -19.041 21.320 1.00 37.25 95 LEU A O 1
ATOM 783 N N . CYS A 1 96 ? -15.108 -18.384 21.920 1.00 28.94 96 CYS A N 1
ATOM 784 C CA . CYS A 1 96 ? -14.713 -17.475 22.982 1.00 28.94 96 CYS A CA 1
ATOM 785 C C . CYS A 1 96 ? -13.959 -18.207 24.106 1.00 28.94 96 CYS A C 1
ATOM 787 O O . CYS A 1 96 ? -14.486 -19.149 24.694 1.00 28.94 96 CYS A O 1
ATOM 789 N N . ARG A 1 97 ? -12.776 -17.704 24.481 1.00 29.53 97 ARG A N 1
ATOM 790 C CA . ARG A 1 97 ? -12.330 -17.694 25.88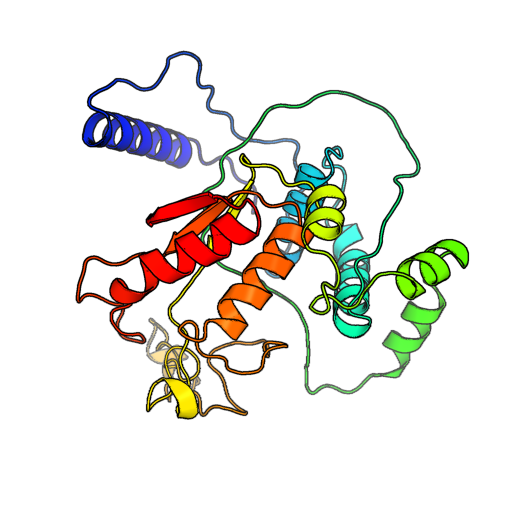1 1.00 29.53 97 ARG A CA 1
ATOM 791 C C . ARG A 1 97 ? -11.937 -16.251 26.257 1.00 29.53 97 ARG A C 1
ATOM 793 O O . ARG A 1 97 ? -11.175 -15.588 25.548 1.00 29.53 97 ARG A O 1
ATOM 800 N N . SER A 1 98 ? -12.604 -15.776 27.311 1.00 31.31 98 SER A N 1
ATOM 801 C CA . SER A 1 98 ? -12.585 -14.484 28.040 1.00 31.31 98 SER A CA 1
ATOM 802 C C . SER A 1 98 ? -11.176 -13.941 28.349 1.00 31.31 98 SER A C 1
ATOM 804 O O . SER A 1 98 ? -10.267 -14.752 28.449 1.00 31.31 98 SER A O 1
ATOM 806 N N . THR A 1 99 ? -10.839 -12.667 28.614 1.00 32.41 99 THR A N 1
ATOM 807 C CA . THR A 1 99 ? -11.448 -11.314 28.789 1.00 32.41 99 THR A CA 1
ATOM 808 C C . THR A 1 99 ? -10.262 -10.322 28.999 1.00 32.41 99 THR A C 1
ATOM 810 O O . THR A 1 99 ? -9.211 -10.806 29.411 1.00 32.41 99 THR A O 1
ATOM 813 N N . TRP A 1 100 ? -10.462 -8.990 28.835 1.00 30.23 100 TRP A N 1
ATOM 814 C CA . TRP A 1 100 ? -9.659 -7.806 29.314 1.00 30.23 100 TRP A CA 1
ATOM 815 C C . TRP A 1 100 ? -8.914 -6.927 28.259 1.00 30.23 100 TRP A C 1
ATOM 817 O O . TRP A 1 100 ? -8.612 -7.421 27.176 1.00 30.23 100 TRP A O 1
ATOM 827 N N . PRO A 1 101 ? -8.740 -5.593 28.497 1.00 30.06 101 PRO A N 1
ATOM 828 C CA . PRO A 1 101 ? -9.219 -4.555 27.583 1.00 30.06 101 PRO A CA 1
ATOM 829 C C . PRO A 1 101 ? -8.150 -3.637 26.952 1.00 30.06 101 PRO A C 1
ATOM 831 O O . PRO A 1 101 ? -7.032 -3.467 27.428 1.00 30.06 101 PRO A O 1
ATOM 834 N N . SER A 1 102 ? -8.618 -3.021 25.869 1.00 29.58 102 SER A N 1
ATOM 835 C CA . SER A 1 102 ? -8.083 -2.060 24.901 1.00 29.58 102 SER A CA 1
ATOM 836 C C . SER A 1 102 ? -7.159 -0.936 25.394 1.00 29.58 102 SER A C 1
ATOM 838 O O . SER A 1 102 ? -7.582 -0.130 26.213 1.00 29.58 102 SER A O 1
ATOM 840 N N . PHE A 1 103 ? -6.007 -0.751 24.727 1.00 27.19 103 PHE A N 1
ATOM 841 C CA . PHE A 1 103 ? -5.395 0.568 24.481 1.00 27.19 103 PHE A CA 1
ATOM 842 C C . PHE A 1 103 ? -4.674 0.618 23.117 1.00 27.19 103 PHE A C 1
ATOM 844 O O . PHE A 1 103 ? -4.075 -0.357 22.668 1.00 27.19 103 PHE A O 1
ATOM 851 N N . PHE A 1 104 ? -4.820 1.760 22.438 1.00 28.41 104 PHE A N 1
ATOM 852 C CA . PHE A 1 104 ? -4.416 2.050 21.055 1.00 28.41 104 PHE A CA 1
ATOM 853 C C . PHE A 1 104 ? -2.888 2.106 20.872 1.00 28.41 104 PHE A C 1
ATOM 855 O O . PHE A 1 104 ? -2.182 2.622 21.733 1.00 28.41 104 PHE A O 1
ATOM 862 N N . CYS A 1 105 ? -2.394 1.660 19.710 1.00 29.17 105 CYS A N 1
ATOM 863 C CA . CYS A 1 105 ? -0.979 1.689 19.333 1.00 29.17 105 CYS A CA 1
ATOM 864 C C . CYS A 1 105 ? -0.816 2.291 17.924 1.00 29.17 105 CYS A C 1
ATOM 866 O O . CYS A 1 105 ? -1.490 1.859 16.989 1.00 29.17 105 CYS A O 1
ATOM 868 N N . VAL A 1 106 ? 0.059 3.293 17.787 1.00 31.30 106 VAL A N 1
ATOM 869 C CA . VAL A 1 106 ? 0.522 3.852 16.505 1.00 31.30 106 VAL A CA 1
ATOM 870 C C . VAL A 1 106 ? 1.845 3.164 16.176 1.00 31.30 106 VAL A C 1
ATOM 872 O O . VAL A 1 106 ? 2.768 3.201 16.985 1.00 31.30 106 VAL A O 1
ATOM 875 N N . LEU A 1 107 ? 1.926 2.518 15.011 1.00 34.28 107 LEU A N 1
ATOM 876 C CA . LEU A 1 107 ? 3.104 1.777 14.556 1.00 34.28 107 LEU A CA 1
ATOM 877 C C . LEU A 1 107 ? 3.691 2.416 13.297 1.00 34.28 107 LEU A C 1
ATOM 879 O O . LEU A 1 107 ? 2.987 2.678 12.320 1.00 34.28 107 LEU A O 1
ATOM 883 N N . THR A 1 108 ? 5.002 2.628 13.330 1.00 28.03 108 THR A N 1
ATOM 884 C CA . THR A 1 108 ? 5.841 2.927 12.174 1.00 28.03 108 THR A CA 1
ATOM 885 C C . THR A 1 108 ? 6.127 1.627 11.419 1.00 28.03 108 THR A C 1
ATOM 887 O O . THR A 1 108 ? 6.593 0.647 11.999 1.00 28.03 108 THR A O 1
ATOM 890 N N . LEU A 1 109 ? 5.821 1.601 10.119 1.00 30.72 109 LEU A N 1
ATOM 891 C CA . LEU A 1 109 ? 6.190 0.513 9.222 1.00 30.72 109 LEU A CA 1
ATOM 892 C C . LEU A 1 109 ? 7.521 0.822 8.544 1.00 30.72 109 LEU A C 1
ATOM 894 O O . LEU A 1 109 ? 7.707 1.891 7.969 1.00 30.72 109 LEU A O 1
ATOM 898 N N . THR A 1 110 ? 8.362 -0.198 8.460 1.00 32.41 110 THR A N 1
ATOM 899 C CA . THR A 1 110 ? 9.093 -0.482 7.230 1.00 32.41 110 THR A CA 1
ATOM 900 C C . THR A 1 110 ? 9.010 -1.979 6.947 1.00 32.41 110 THR A C 1
ATOM 902 O O . THR A 1 110 ? 9.154 -2.809 7.842 1.00 32.41 110 THR A O 1
ATOM 905 N N . SER A 1 111 ? 8.823 -2.289 5.663 1.00 29.25 111 SER A N 1
ATOM 906 C CA . SER A 1 111 ? 8.978 -3.601 5.013 1.00 29.25 111 SER A CA 1
ATOM 907 C C . SER A 1 111 ? 7.723 -4.480 4.933 1.00 29.25 111 SER A C 1
ATOM 909 O O . SER A 1 111 ? 7.314 -5.164 5.870 1.00 29.25 111 SER A O 1
ATOM 911 N N . LEU A 1 112 ? 7.133 -4.454 3.735 1.00 34.31 112 LEU A N 1
ATOM 912 C CA . LEU A 1 112 ? 6.038 -5.295 3.273 1.00 34.31 112 LEU A CA 1
ATOM 913 C C . LEU A 1 112 ? 6.441 -6.776 3.123 1.00 34.31 112 LEU A C 1
ATOM 915 O O . LEU A 1 112 ? 7.454 -7.101 2.515 1.00 34.31 112 LEU A O 1
ATOM 919 N N . ILE A 1 113 ? 5.530 -7.625 3.610 1.00 33.12 113 ILE A N 1
ATOM 920 C CA . ILE A 1 113 ? 4.991 -8.862 3.011 1.00 33.12 113 ILE A CA 1
ATOM 921 C C . ILE A 1 113 ? 6.020 -9.917 2.564 1.00 33.12 113 ILE A C 1
ATOM 923 O O . ILE A 1 113 ? 6.464 -9.966 1.421 1.00 33.12 113 ILE A O 1
ATOM 927 N N . LEU A 1 114 ? 6.292 -10.842 3.488 1.00 28.12 114 LEU A N 1
ATOM 928 C CA . LEU A 1 114 ? 6.949 -12.129 3.275 1.00 28.12 114 LEU A CA 1
ATOM 929 C C . LEU A 1 114 ? 5.906 -13.288 3.313 1.00 28.12 114 LEU A C 1
ATOM 931 O O . LEU A 1 114 ? 5.080 -13.351 4.222 1.00 28.12 114 LEU A O 1
ATOM 935 N N . PHE A 1 115 ? 6.041 -14.196 2.334 1.00 29.75 115 PHE A N 1
ATOM 936 C CA . PHE A 1 115 ? 5.515 -15.558 2.063 1.00 29.75 115 PHE A CA 1
ATOM 937 C C . PHE A 1 115 ? 4.156 -15.790 1.366 1.00 29.75 115 PHE A C 1
ATOM 939 O O . PHE A 1 115 ? 3.166 -16.078 2.025 1.00 29.75 115 PHE A O 1
ATOM 946 N N . PHE A 1 116 ? 4.195 -15.916 0.027 1.00 28.34 116 PHE A N 1
ATOM 947 C CA . PHE A 1 116 ? 3.796 -17.142 -0.702 1.00 28.34 116 PHE A CA 1
ATOM 948 C C . PHE A 1 116 ? 4.797 -17.621 -1.765 1.00 28.34 116 PHE A C 1
ATOM 950 O O . PHE A 1 116 ? 4.934 -17.072 -2.851 1.00 28.34 116 PHE A O 1
ATOM 957 N N . LEU A 1 117 ? 5.452 -18.718 -1.401 1.00 30.31 117 LEU A N 1
ATOM 958 C CA . LEU A 1 117 ? 5.880 -19.839 -2.231 1.00 30.31 117 LEU A CA 1
ATOM 959 C C . LEU A 1 117 ? 5.195 -19.950 -3.615 1.00 30.31 117 LEU A C 1
ATOM 961 O O . LEU A 1 117 ? 4.023 -20.296 -3.705 1.00 30.31 117 LEU A O 1
ATOM 965 N N . LEU A 1 118 ? 5.993 -19.799 -4.673 1.00 24.91 118 LEU A N 1
ATOM 966 C CA . LEU A 1 118 ? 6.237 -20.889 -5.623 1.00 24.91 118 LEU A CA 1
ATOM 967 C C . LEU A 1 118 ? 7.744 -21.208 -5.580 1.00 24.91 118 LEU A C 1
ATOM 969 O O . LEU A 1 118 ? 8.534 -20.477 -6.178 1.00 24.91 118 LEU A O 1
ATOM 973 N N . PRO A 1 119 ? 8.204 -22.261 -4.884 1.00 28.52 119 PRO A N 1
ATOM 974 C CA . PRO A 1 119 ? 9.407 -22.953 -5.292 1.00 28.52 119 PRO A CA 1
ATOM 975 C C . PRO A 1 119 ? 9.051 -23.735 -6.549 1.00 28.52 119 PRO A C 1
ATOM 977 O O . PRO A 1 119 ? 8.080 -24.489 -6.563 1.00 28.52 119 PRO A O 1
ATOM 980 N N . GLN A 1 120 ? 9.883 -23.652 -7.579 1.00 32.09 120 GLN A N 1
ATOM 981 C CA . GLN A 1 120 ? 10.054 -24.827 -8.421 1.00 32.09 120 GLN A CA 1
ATOM 982 C C . GLN A 1 120 ? 10.680 -25.932 -7.560 1.00 32.09 120 GLN A C 1
ATOM 984 O O . GLN A 1 120 ? 11.900 -26.036 -7.461 1.00 32.09 120 GLN A O 1
ATOM 989 N N . ARG A 1 121 ? 9.854 -26.717 -6.864 1.00 30.94 121 ARG A N 1
ATOM 990 C CA . ARG A 1 121 ? 10.251 -28.012 -6.310 1.00 30.94 121 ARG A CA 1
ATOM 991 C C . ARG A 1 121 ? 9.011 -28.879 -6.122 1.00 30.94 121 ARG A C 1
ATOM 993 O O . ARG A 1 121 ? 8.080 -28.467 -5.441 1.00 30.94 121 ARG A O 1
ATOM 1000 N N . GLN A 1 122 ? 9.034 -30.027 -6.797 1.00 32.56 122 GLN A N 1
ATOM 1001 C CA . GLN A 1 122 ? 8.071 -31.125 -6.713 1.00 32.56 122 GLN A CA 1
ATOM 1002 C C . GLN A 1 122 ? 7.695 -31.404 -5.254 1.00 32.56 122 GLN A C 1
ATOM 1004 O O . GLN A 1 122 ? 8.601 -31.466 -4.428 1.00 32.56 122 GLN A O 1
ATOM 1009 N N . ASP A 1 123 ? 6.390 -31.483 -4.967 1.00 34.12 123 ASP A N 1
ATOM 1010 C CA . ASP A 1 123 ? 5.732 -32.467 -4.083 1.00 34.12 123 ASP A CA 1
ATOM 1011 C C . ASP A 1 123 ? 4.287 -32.006 -3.779 1.00 34.12 123 ASP A C 1
ATOM 1013 O O . ASP A 1 123 ? 3.940 -31.586 -2.675 1.00 34.12 123 ASP A O 1
ATOM 1017 N N . ASP A 1 124 ? 3.416 -32.085 -4.792 1.00 39.44 124 ASP A N 1
ATOM 1018 C CA . ASP A 1 124 ? 2.015 -31.628 -4.738 1.00 39.44 124 ASP A CA 1
ATOM 1019 C C . ASP A 1 124 ? 1.095 -32.509 -3.860 1.00 39.44 124 ASP A C 1
ATOM 1021 O O . ASP A 1 124 ? 0.001 -32.093 -3.478 1.00 39.44 124 ASP A O 1
ATOM 1025 N N . GLN A 1 125 ? 1.518 -33.719 -3.476 1.00 33.47 125 GLN A N 1
ATOM 1026 C CA . GLN A 1 125 ? 0.654 -34.676 -2.763 1.00 33.47 125 GLN A CA 1
ATOM 1027 C C . GLN A 1 125 ? 0.437 -34.351 -1.274 1.00 33.47 125 GLN A C 1
ATOM 1029 O O . GLN A 1 125 ? -0.587 -34.730 -0.709 1.00 33.47 125 GLN A O 1
ATOM 1034 N N . HIS A 1 126 ? 1.354 -33.623 -0.627 1.00 37.25 126 HIS A N 1
ATOM 1035 C CA . HIS A 1 126 ? 1.218 -33.266 0.794 1.00 37.25 126 HIS A CA 1
ATOM 1036 C C . HIS A 1 126 ? 0.287 -32.060 1.022 1.00 37.25 126 HIS A C 1
ATOM 1038 O O . HIS A 1 126 ? -0.266 -31.885 2.104 1.00 37.25 126 HIS A O 1
ATOM 1044 N N . PHE A 1 127 ? 0.089 -31.225 -0.003 1.00 35.16 127 PHE A N 1
ATOM 1045 C CA . PHE A 1 127 ? -0.747 -30.025 0.071 1.00 35.16 127 PHE A CA 1
ATOM 1046 C C . PHE A 1 127 ? -2.245 -30.358 -0.011 1.00 35.16 127 PHE A C 1
ATOM 1048 O O . PHE A 1 127 ? -3.037 -29.824 0.766 1.00 35.16 127 PHE A O 1
ATOM 1055 N N . SER A 1 128 ? -2.630 -31.296 -0.884 1.00 32.12 128 SER A N 1
ATOM 1056 C CA . SER A 1 128 ? -4.023 -31.739 -1.028 1.00 32.12 128 SER A CA 1
ATOM 1057 C C . SER A 1 128 ? -4.567 -32.417 0.233 1.00 32.12 128 SER A C 1
ATOM 1059 O O . SER A 1 128 ? -5.672 -32.093 0.658 1.00 32.12 128 SER A O 1
ATOM 1061 N N . SER A 1 129 ? -3.777 -33.267 0.900 1.00 34.19 129 SER A N 1
ATOM 1062 C CA . SER A 1 129 ? -4.215 -33.922 2.146 1.00 34.19 129 SER A CA 1
ATOM 1063 C C . SER A 1 129 ? -4.321 -32.953 3.331 1.00 34.19 129 SER A C 1
ATOM 1065 O O . SER A 1 129 ? -5.088 -33.177 4.266 1.00 34.19 129 SER A O 1
ATOM 1067 N N . MET A 1 130 ? -3.581 -31.840 3.303 1.00 35.91 130 MET A N 1
ATOM 1068 C CA . MET A 1 130 ? -3.655 -30.805 4.335 1.00 35.91 130 MET A CA 1
ATOM 1069 C C . MET A 1 130 ? -4.915 -29.941 4.187 1.00 35.91 130 MET A C 1
ATOM 1071 O O . MET A 1 130 ? -5.489 -29.527 5.191 1.00 35.91 130 MET A O 1
ATOM 1075 N N . LEU A 1 131 ? -5.369 -29.707 2.949 1.00 34.78 131 LEU A N 1
ATOM 1076 C CA . LEU A 1 131 ? -6.620 -29.002 2.648 1.00 34.78 131 LEU A CA 1
ATOM 1077 C C . LEU A 1 131 ? -7.863 -29.838 2.989 1.00 34.78 131 LEU A C 1
ATOM 1079 O O . LEU A 1 131 ? -8.849 -29.273 3.452 1.00 34.78 131 LEU A O 1
ATOM 1083 N N . GLU A 1 132 ? -7.804 -31.163 2.829 1.00 37.66 132 GLU A N 1
ATOM 1084 C CA . GLU A 1 132 ? -8.894 -32.083 3.202 1.00 37.66 132 GLU A CA 1
ATOM 1085 C C . GLU A 1 132 ? -9.145 -32.149 4.719 1.00 37.66 132 GLU A C 1
ATOM 1087 O O . GLU A 1 132 ? -10.254 -32.451 5.150 1.00 37.66 132 GLU A O 1
ATOM 1092 N N . ASN A 1 133 ? -8.145 -31.811 5.540 1.00 36.44 133 ASN A N 1
ATOM 1093 C CA . ASN A 1 133 ? -8.249 -31.819 7.003 1.00 36.44 133 ASN A CA 1
ATOM 1094 C C . ASN A 1 133 ? -8.685 -30.473 7.611 1.00 36.44 133 ASN A C 1
ATOM 1096 O O . ASN A 1 133 ? -8.851 -30.367 8.828 1.00 36.44 133 ASN A O 1
ATOM 1100 N N . ILE A 1 134 ? -8.874 -29.431 6.795 1.00 39.50 134 ILE A N 1
ATOM 1101 C CA . ILE A 1 134 ? -9.470 -28.174 7.253 1.00 39.50 134 ILE A CA 1
ATOM 1102 C C . ILE A 1 134 ? -10.987 -28.340 7.166 1.00 39.50 134 ILE A C 1
ATOM 1104 O O . ILE A 1 134 ? -11.578 -28.160 6.104 1.00 39.50 134 ILE A O 1
ATOM 1108 N N . SER A 1 135 ? -11.634 -28.659 8.289 1.00 38.41 135 SER A N 1
ATOM 1109 C CA . SER A 1 135 ? -13.094 -28.598 8.392 1.00 38.41 135 SER A CA 1
ATOM 1110 C C . SER A 1 135 ? -13.537 -27.130 8.343 1.00 38.41 135 SER A C 1
ATOM 1112 O O . SER A 1 135 ? -13.610 -26.454 9.371 1.00 38.41 135 SER A O 1
ATOM 1114 N N . VAL A 1 136 ? -13.756 -26.610 7.137 1.00 41.25 136 VAL A N 1
ATOM 1115 C CA . VAL A 1 136 ? -14.472 -25.349 6.928 1.00 41.25 136 VAL A CA 1
ATOM 1116 C C . VAL A 1 136 ? -15.951 -25.661 7.126 1.00 41.25 136 VAL A C 1
ATOM 1118 O O . VAL A 1 136 ? -16.480 -26.530 6.441 1.00 41.25 136 VAL A O 1
ATOM 1121 N N . ASP A 1 137 ? -16.594 -25.001 8.085 1.00 46.38 137 ASP A N 1
ATOM 1122 C CA . ASP A 1 137 ? -18.017 -25.196 8.376 1.00 46.38 137 ASP A CA 1
ATOM 1123 C C . ASP A 1 137 ? -18.860 -24.885 7.118 1.00 46.38 137 ASP A C 1
ATOM 1125 O O . ASP A 1 137 ? -18.618 -23.895 6.417 1.00 46.38 137 ASP A O 1
ATOM 1129 N N . ASP A 1 138 ? -19.838 -25.737 6.802 1.00 41.22 138 ASP A N 1
ATOM 1130 C CA . ASP A 1 138 ? -20.659 -25.635 5.588 1.00 41.22 138 ASP A CA 1
ATOM 1131 C C . ASP A 1 138 ? -21.416 -24.299 5.519 1.00 41.22 138 ASP A C 1
ATOM 1133 O O . ASP A 1 138 ? -21.595 -23.728 4.435 1.00 41.22 138 ASP A O 1
ATOM 1137 N N . ASP A 1 139 ? -21.785 -23.739 6.674 1.00 37.06 139 ASP A N 1
ATOM 1138 C CA . ASP A 1 139 ? -22.406 -22.417 6.774 1.00 37.06 139 ASP A CA 1
ATOM 1139 C C . ASP A 1 139 ? -21.413 -21.270 6.497 1.00 37.06 139 ASP A C 1
ATOM 1141 O O . ASP A 1 139 ? -21.790 -20.244 5.918 1.00 37.06 139 ASP A O 1
ATOM 1145 N N . GLU A 1 140 ? -20.126 -21.441 6.823 1.00 38.53 140 GLU A N 1
ATOM 1146 C CA . GLU A 1 140 ? -19.062 -20.479 6.501 1.00 38.53 140 GLU A CA 1
ATOM 1147 C C . GLU A 1 140 ? -18.736 -20.490 5.005 1.00 38.53 140 GLU A C 1
ATOM 1149 O O . GLU A 1 140 ? -18.567 -19.431 4.388 1.00 38.53 140 GLU A O 1
ATOM 1154 N N . LEU A 1 141 ? -18.722 -21.676 4.391 1.00 36.94 141 LEU A N 1
ATOM 1155 C CA . LEU A 1 141 ? -18.575 -21.834 2.948 1.00 36.94 141 LEU A CA 1
ATOM 1156 C C . LEU A 1 141 ? -19.756 -21.193 2.203 1.00 36.94 141 LEU A C 1
ATOM 1158 O O . LEU A 1 141 ? -19.565 -20.569 1.155 1.00 36.94 141 LEU A O 1
ATOM 1162 N N . LYS A 1 142 ? -20.969 -21.301 2.756 1.00 34.09 142 LYS A N 1
ATOM 1163 C CA . LYS A 1 142 ? -22.196 -20.691 2.227 1.00 34.09 142 LYS A CA 1
ATOM 1164 C C . LYS A 1 142 ? -22.171 -19.161 2.345 1.00 34.09 142 LYS A C 1
ATOM 1166 O O . LYS A 1 142 ? -22.366 -18.474 1.347 1.00 34.09 142 LYS A O 1
ATOM 1171 N N . GLN A 1 143 ? -21.776 -18.612 3.495 1.00 37.19 143 GLN A N 1
ATOM 1172 C CA . GLN A 1 143 ? -21.617 -17.160 3.670 1.00 37.19 143 GLN A CA 1
ATOM 1173 C C . GLN A 1 143 ? -20.496 -16.560 2.814 1.00 37.19 143 GLN A C 1
ATOM 1175 O O . GLN A 1 143 ? -20.643 -15.458 2.282 1.00 37.19 143 GLN A O 1
ATOM 1180 N N . ALA A 1 144 ? -19.376 -17.271 2.657 1.00 34.78 144 ALA A N 1
ATOM 1181 C CA . ALA A 1 144 ? -18.326 -16.868 1.734 1.00 34.78 144 ALA A CA 1
ATOM 1182 C C . ALA A 1 144 ? -18.856 -16.897 0.295 1.00 34.78 144 ALA A C 1
ATOM 1184 O O . ALA A 1 144 ? -18.629 -15.949 -0.458 1.00 34.78 144 ALA A O 1
ATOM 1185 N N . LYS A 1 145 ? -19.602 -17.940 -0.101 1.00 35.69 145 LYS A N 1
ATOM 1186 C CA . LYS A 1 145 ? -20.264 -18.047 -1.415 1.00 35.69 145 LYS A CA 1
ATOM 1187 C C . LYS A 1 145 ? -21.156 -16.838 -1.727 1.00 35.69 145 LYS A C 1
ATOM 1189 O O . LYS A 1 145 ? -21.022 -16.312 -2.832 1.00 35.69 145 LYS A O 1
ATOM 1194 N N . ASP A 1 146 ? -21.876 -16.329 -0.735 1.00 39.06 146 ASP A N 1
ATOM 1195 C CA . ASP A 1 146 ? -22.795 -15.189 -0.862 1.00 39.06 146 ASP A CA 1
ATOM 1196 C C . ASP A 1 146 ? -22.125 -13.799 -0.768 1.00 39.06 146 ASP A C 1
ATOM 1198 O O . ASP A 1 146 ? -22.769 -12.778 -1.020 1.00 39.06 146 ASP A O 1
ATOM 1202 N N . ALA A 1 147 ? -20.832 -13.715 -0.426 1.00 38.22 147 ALA A N 1
ATOM 1203 C CA . ALA A 1 147 ? -20.118 -12.440 -0.368 1.00 38.22 147 ALA A CA 1
ATOM 1204 C C . ALA A 1 147 ? -19.950 -11.826 -1.779 1.00 38.22 147 ALA A C 1
ATOM 1206 O O . ALA A 1 147 ? -19.489 -12.521 -2.695 1.00 38.22 147 ALA A O 1
ATOM 1207 N N . PRO A 1 148 ? -20.269 -10.529 -1.978 1.00 41.62 148 PRO A N 1
ATOM 1208 C CA . PRO A 1 148 ? -20.130 -9.885 -3.280 1.00 41.62 148 PRO A CA 1
ATOM 1209 C C . PRO A 1 148 ? -18.661 -9.895 -3.746 1.00 41.62 148 PRO A C 1
ATOM 1211 O O . PRO A 1 148 ? -17.753 -9.800 -2.914 1.00 41.62 148 PRO A O 1
ATOM 1214 N N . PRO A 1 149 ? -18.388 -9.985 -5.064 1.00 48.88 149 PRO A N 1
ATOM 1215 C CA . PRO A 1 149 ? -17.022 -9.934 -5.580 1.00 48.88 149 PRO A CA 1
ATOM 1216 C C . PRO A 1 149 ? -16.335 -8.639 -5.122 1.00 48.88 149 PRO A C 1
ATOM 1218 O O . PRO A 1 149 ? -16.939 -7.576 -5.254 1.00 48.88 149 PRO A O 1
ATOM 1221 N N . LEU A 1 150 ? -15.071 -8.713 -4.670 1.00 52.62 150 LEU A N 1
ATOM 1222 C CA . LEU A 1 150 ? -14.261 -7.610 -4.090 1.00 52.62 150 LEU A CA 1
ATOM 1223 C C . LEU A 1 150 ? -14.358 -6.237 -4.795 1.00 52.62 150 LEU A C 1
ATOM 1225 O O . LEU A 1 150 ? -14.051 -5.211 -4.193 1.00 52.62 150 LEU A O 1
ATOM 1229 N N . TYR A 1 151 ? -14.761 -6.195 -6.068 1.00 52.38 151 TYR A N 1
ATOM 1230 C CA . TYR A 1 151 ? -14.788 -4.977 -6.882 1.00 52.38 151 TYR A CA 1
ATOM 1231 C C . TYR A 1 151 ? -16.162 -4.579 -7.408 1.00 52.38 151 TYR A C 1
ATOM 1233 O O . TYR A 1 151 ? -16.293 -3.440 -7.873 1.00 52.38 151 TYR A O 1
ATOM 1241 N N . ASN A 1 152 ? -17.161 -5.465 -7.337 1.00 61.72 152 ASN A N 1
ATOM 1242 C CA . ASN A 1 152 ? -18.477 -5.229 -7.921 1.00 61.72 152 ASN A CA 1
ATOM 1243 C C . ASN A 1 152 ? -19.424 -4.663 -6.857 1.00 61.72 152 ASN A C 1
ATOM 1245 O O . ASN A 1 152 ? -20.242 -5.365 -6.267 1.00 61.72 152 ASN A O 1
ATOM 1249 N N . ILE A 1 153 ? -19.242 -3.375 -6.568 1.00 68.25 153 ILE A N 1
ATOM 1250 C CA . ILE A 1 153 ? -20.077 -2.634 -5.624 1.00 68.25 153 ILE A CA 1
ATOM 1251 C C . ILE A 1 153 ? -21.262 -2.066 -6.398 1.00 68.25 153 ILE A C 1
ATOM 1253 O O . ILE A 1 153 ? -21.113 -1.080 -7.116 1.00 68.25 153 ILE A O 1
ATOM 1257 N N . VAL A 1 154 ? -22.425 -2.697 -6.247 1.00 70.62 154 VAL A N 1
ATOM 1258 C CA . VAL A 1 154 ? -23.684 -2.225 -6.847 1.00 70.62 154 VAL A CA 1
ATOM 1259 C C . VAL A 1 154 ? -24.260 -1.050 -6.048 1.00 70.62 154 VAL A C 1
ATOM 1261 O O . VAL A 1 154 ? -24.778 -0.104 -6.629 1.00 70.62 154 VAL A O 1
ATOM 1264 N N . ASP A 1 155 ? -24.093 -1.066 -4.721 1.00 82.62 155 ASP A N 1
ATOM 1265 C CA . ASP A 1 155 ? -24.517 0.004 -3.814 1.00 82.62 155 ASP A CA 1
ATOM 1266 C C . ASP A 1 155 ? -23.360 0.410 -2.885 1.00 82.62 155 ASP A C 1
ATOM 1268 O O . ASP A 1 155 ? -22.939 -0.340 -1.996 1.00 82.62 155 ASP A O 1
ATOM 1272 N N . LEU A 1 156 ? -22.842 1.625 -3.095 1.00 84.81 156 LEU A N 1
ATOM 1273 C CA . LEU A 1 156 ? -21.743 2.188 -2.310 1.00 84.81 156 LEU A CA 1
ATOM 1274 C C . LEU A 1 156 ? -22.136 2.442 -0.850 1.00 84.81 156 LEU A C 1
ATOM 1276 O O . LEU A 1 156 ? -21.314 2.242 0.042 1.00 84.81 156 LEU A O 1
ATOM 1280 N N . LYS A 1 157 ? -23.377 2.859 -0.587 1.00 87.06 157 LYS A N 1
ATOM 1281 C CA . LYS A 1 157 ? -23.858 3.148 0.768 1.00 87.06 157 LYS A CA 1
ATOM 1282 C C . LYS A 1 157 ? -23.971 1.857 1.570 1.00 87.06 157 LYS A C 1
ATOM 1284 O O . LYS A 1 157 ? -23.514 1.806 2.713 1.00 87.06 157 LYS A O 1
ATOM 1289 N N . LEU A 1 158 ? -24.519 0.805 0.960 1.00 80.81 158 LEU A N 1
ATOM 1290 C CA . LEU A 1 158 ? -24.575 -0.522 1.569 1.00 80.81 158 LEU A CA 1
ATOM 1291 C C . LEU A 1 158 ? -23.168 -1.058 1.850 1.00 80.81 158 LEU A C 1
ATOM 1293 O O . LEU A 1 158 ? -22.893 -1.482 2.973 1.00 80.81 158 LEU A O 1
ATOM 1297 N N . PHE A 1 159 ? -22.263 -0.971 0.869 1.00 81.62 159 PHE A N 1
ATOM 1298 C CA . PHE A 1 159 ? -20.870 -1.384 1.040 1.00 81.62 159 PHE A CA 1
ATOM 1299 C C . PHE A 1 159 ? -20.203 -0.652 2.204 1.00 81.62 159 PHE A C 1
ATOM 1301 O O . PHE A 1 159 ? -19.643 -1.298 3.090 1.00 81.62 159 PHE A O 1
ATOM 1308 N N . ILE A 1 160 ? -20.307 0.680 2.250 1.00 85.31 160 ILE A N 1
ATOM 1309 C CA . ILE A 1 160 ? -19.746 1.507 3.324 1.00 85.31 160 ILE A CA 1
ATOM 1310 C C . ILE A 1 160 ? -20.308 1.084 4.684 1.00 85.31 160 ILE A C 1
ATOM 1312 O O . ILE A 1 160 ? -19.535 0.868 5.619 1.00 85.31 160 ILE A O 1
ATOM 1316 N N . ASN A 1 161 ? -21.621 0.890 4.795 1.00 79.50 161 ASN A N 1
ATOM 1317 C CA . ASN A 1 161 ? -22.259 0.476 6.045 1.00 79.50 161 ASN A CA 1
ATOM 1318 C C . ASN A 1 161 ? -21.800 -0.912 6.522 1.00 79.50 161 ASN A C 1
ATOM 1320 O O . ASN A 1 161 ? -21.668 -1.137 7.727 1.00 79.50 161 ASN A O 1
ATOM 1324 N N . GLN A 1 162 ? -21.540 -1.834 5.591 1.00 75.81 162 GLN A N 1
ATOM 1325 C CA . GLN A 1 162 ? -21.104 -3.201 5.889 1.00 75.81 162 GLN A CA 1
ATOM 1326 C C . GLN A 1 162 ? -19.595 -3.327 6.158 1.00 75.81 162 GLN A C 1
ATOM 1328 O O . GLN A 1 162 ? -19.168 -4.296 6.784 1.00 75.81 162 GLN A O 1
ATOM 1333 N N . THR A 1 163 ? -18.789 -2.357 5.721 1.00 73.56 163 THR A N 1
ATOM 1334 C CA . THR A 1 163 ? -17.320 -2.367 5.828 1.00 73.56 163 THR A CA 1
ATOM 1335 C C . THR A 1 163 ? -16.829 -1.240 6.733 1.00 73.56 163 THR A C 1
ATOM 1337 O O . THR A 1 163 ? -16.228 -0.264 6.292 1.00 73.56 163 THR A O 1
ATOM 1340 N N . LYS A 1 164 ? -17.135 -1.331 8.031 1.00 81.94 164 LYS A N 1
ATOM 1341 C CA . LYS A 1 164 ? -16.686 -0.332 9.012 1.00 81.94 164 LYS A CA 1
ATOM 1342 C C . LYS A 1 164 ? -15.158 -0.318 9.121 1.00 81.94 164 LYS A C 1
ATOM 1344 O O . LYS A 1 164 ? -14.527 -1.371 9.111 1.00 81.94 164 LYS A O 1
ATOM 1349 N N . VAL A 1 165 ? -14.595 0.877 9.288 1.00 83.75 165 VAL A N 1
ATOM 1350 C CA . VAL A 1 165 ? -13.147 1.099 9.390 1.00 83.75 165 VAL A CA 1
ATOM 1351 C C . VAL A 1 165 ? -12.743 1.677 10.743 1.00 83.75 165 VAL A C 1
ATOM 1353 O O . VAL A 1 165 ? -13.564 2.248 11.464 1.00 83.75 165 VAL A O 1
ATOM 1356 N N . LYS A 1 166 ? -11.458 1.548 11.074 1.00 80.94 166 LYS A N 1
ATOM 1357 C CA . LYS A 1 166 ? -10.821 2.086 12.278 1.00 80.94 166 LYS A CA 1
ATOM 1358 C C . LYS A 1 166 ? -9.746 3.105 11.885 1.00 80.94 166 LYS A C 1
ATOM 1360 O O . LYS A 1 166 ? -8.730 2.745 11.298 1.00 80.94 166 LYS A O 1
ATOM 1365 N N . TYR A 1 167 ? -9.963 4.382 12.204 1.00 88.12 167 TYR A N 1
ATOM 1366 C CA . TYR A 1 167 ? -9.074 5.482 11.785 1.00 88.12 167 TYR A CA 1
ATOM 1367 C C . TYR A 1 167 ? -7.739 5.549 12.533 1.00 88.12 167 TYR A C 1
ATOM 1369 O O . TYR A 1 167 ? -6.818 6.224 12.090 1.00 88.12 167 TYR A O 1
ATOM 1377 N N . ASN A 1 168 ? -7.622 4.837 13.647 1.00 83.75 168 ASN A N 1
ATOM 1378 C CA . ASN A 1 168 ? -6.371 4.649 14.377 1.00 83.75 168 ASN A CA 1
ATOM 1379 C C . ASN A 1 168 ? -5.516 3.501 13.837 1.00 83.75 168 ASN A C 1
ATOM 1381 O O . ASN A 1 168 ? -4.436 3.256 14.363 1.00 83.75 168 ASN A O 1
ATOM 1385 N N . ILE A 1 169 ? -6.002 2.779 12.827 1.00 79.69 169 ILE A N 1
ATOM 1386 C CA . ILE A 1 169 ? -5.225 1.770 12.118 1.00 79.69 169 ILE A CA 1
ATOM 1387 C C . ILE A 1 169 ? -4.764 2.398 10.809 1.00 79.69 169 ILE A C 1
ATOM 1389 O O . ILE A 1 169 ? -5.578 2.920 10.041 1.00 79.69 169 ILE A O 1
ATOM 1393 N N . HIS A 1 170 ? -3.452 2.361 10.588 1.00 85.06 170 HIS A N 1
ATOM 1394 C CA . HIS A 1 170 ? -2.791 2.963 9.439 1.00 85.06 170 HIS A CA 1
ATOM 1395 C C . HIS A 1 170 ? -2.196 1.872 8.541 1.00 85.06 170 HIS A C 1
ATOM 1397 O O . HIS A 1 170 ? -1.640 0.897 9.044 1.00 85.06 170 HIS A O 1
ATOM 1403 N N . ILE A 1 171 ? -2.278 2.046 7.220 1.00 83.31 171 ILE A N 1
ATOM 1404 C CA . ILE A 1 171 ? -1.590 1.201 6.231 1.00 83.31 171 ILE A CA 1
ATOM 1405 C C . ILE A 1 171 ? -0.648 2.048 5.384 1.00 83.31 171 ILE A C 1
ATOM 1407 O O . ILE A 1 171 ? -1.038 3.110 4.901 1.00 83.31 171 ILE A O 1
ATOM 1411 N N . PHE A 1 172 ? 0.586 1.584 5.187 1.00 89.31 172 PHE A N 1
ATOM 1412 C CA . PHE A 1 172 ? 1.534 2.295 4.334 1.00 89.31 172 PHE A CA 1
ATOM 1413 C C . PHE A 1 172 ? 1.185 2.029 2.877 1.00 89.31 172 PHE A C 1
ATOM 1415 O O . PHE A 1 172 ? 1.002 0.882 2.465 1.00 89.31 172 PHE A O 1
ATOM 1422 N N . TYR A 1 173 ? 1.072 3.102 2.107 1.00 89.81 173 TYR A N 1
ATOM 1423 C CA . TYR A 1 173 ? 0.655 3.065 0.717 1.00 89.81 173 TYR A CA 1
ATOM 1424 C C . TYR A 1 173 ? 1.750 3.658 -0.164 1.00 89.81 173 TYR A C 1
ATOM 1426 O O . TYR A 1 173 ? 2.154 4.802 0.037 1.00 89.81 173 TYR A O 1
ATOM 1434 N N . TYR A 1 174 ? 2.209 2.882 -1.146 1.00 92.06 174 TYR A N 1
ATOM 1435 C CA . TYR A 1 174 ? 3.313 3.245 -2.034 1.00 92.06 174 TYR A CA 1
ATOM 1436 C C . TYR A 1 174 ? 2.792 3.518 -3.449 1.00 92.06 174 TYR A C 1
ATOM 1438 O O . TYR A 1 174 ? 2.471 2.580 -4.188 1.00 92.06 174 TYR A O 1
ATOM 1446 N N . PRO A 1 175 ? 2.673 4.793 -3.851 1.00 91.69 175 PRO A N 1
ATOM 1447 C CA . PRO A 1 175 ? 2.040 5.158 -5.108 1.00 91.69 175 PRO A CA 1
ATOM 1448 C C . PRO A 1 175 ? 3.001 5.205 -6.314 1.00 91.69 175 PRO A C 1
ATOM 1450 O O . PRO A 1 175 ? 2.741 5.913 -7.277 1.00 91.69 175 PRO A O 1
ATOM 1453 N N . TRP A 1 176 ? 4.079 4.423 -6.324 1.00 93.00 176 TRP A N 1
ATOM 1454 C CA . TRP A 1 176 ? 5.197 4.611 -7.263 1.00 93.00 176 TRP A CA 1
ATOM 1455 C C . TRP A 1 176 ? 5.259 3.654 -8.474 1.00 93.00 176 TRP A C 1
ATOM 1457 O O . TRP A 1 176 ? 6.121 3.792 -9.335 1.00 93.00 176 TRP A O 1
ATOM 1467 N N . TYR A 1 177 ? 4.340 2.691 -8.591 1.00 95.50 177 TYR A N 1
ATOM 1468 C CA . TYR A 1 177 ? 4.371 1.679 -9.654 1.00 95.50 177 TYR A CA 1
ATOM 1469 C C . TYR A 1 177 ? 3.873 2.220 -10.999 1.00 95.50 177 TYR A C 1
ATOM 1471 O O . TYR A 1 177 ? 2.920 3.002 -11.045 1.00 95.50 177 TYR A O 1
ATOM 1479 N N . GLY A 1 178 ? 4.463 1.757 -12.103 1.00 94.56 178 GLY A N 1
ATOM 1480 C CA . GLY A 1 178 ? 4.088 2.196 -13.450 1.00 94.56 178 GLY A CA 1
ATOM 1481 C C . GLY A 1 178 ? 4.304 1.141 -14.528 1.00 94.56 178 GLY A C 1
ATOM 1482 O O . GLY A 1 178 ? 5.165 0.273 -14.388 1.00 94.56 178 GLY A O 1
ATOM 1483 N N . ASN A 1 179 ? 3.520 1.214 -15.604 1.00 93.69 179 ASN A N 1
ATOM 1484 C CA . ASN A 1 179 ? 3.580 0.281 -16.729 1.00 93.69 179 ASN A CA 1
ATOM 1485 C C . ASN A 1 179 ? 3.587 0.980 -18.104 1.00 93.69 179 ASN A C 1
ATOM 1487 O O . ASN A 1 179 ? 3.092 2.100 -18.224 1.00 93.69 179 ASN A O 1
ATOM 1491 N N . PRO A 1 180 ? 4.082 0.332 -19.179 1.00 95.25 180 PRO A N 1
ATOM 1492 C CA . PRO A 1 180 ? 4.248 0.966 -20.488 1.00 95.25 180 PRO A CA 1
ATOM 1493 C C . PRO A 1 180 ? 2.961 1.554 -21.058 1.00 95.25 180 PRO A C 1
ATOM 1495 O O . PRO A 1 180 ? 2.981 2.625 -21.654 1.00 95.25 180 PRO A O 1
ATOM 1498 N N . LYS A 1 181 ? 1.826 0.885 -20.829 1.00 90.81 181 LYS A N 1
ATOM 1499 C CA . LYS A 1 181 ? 0.524 1.312 -21.348 1.00 90.81 181 LYS A CA 1
ATOM 1500 C C . LYS A 1 181 ? 0.065 2.652 -20.767 1.00 90.81 181 LYS A C 1
ATOM 1502 O O . LYS A 1 181 ? -0.563 3.423 -21.483 1.00 90.81 181 LYS A O 1
ATOM 1507 N N . TYR A 1 182 ? 0.306 2.897 -19.481 1.00 90.88 182 TYR A N 1
ATOM 1508 C CA . TYR A 1 182 ? -0.205 4.080 -18.781 1.00 90.88 182 TYR A CA 1
ATOM 1509 C C . TYR A 1 182 ? 0.879 5.135 -18.522 1.00 90.88 182 TYR A C 1
ATOM 1511 O O . TYR A 1 182 ? 0.586 6.323 -18.423 1.00 90.88 182 TYR A O 1
ATOM 1519 N N . ASP A 1 183 ? 2.133 4.702 -18.413 1.00 94.56 183 ASP A N 1
ATOM 1520 C CA . ASP A 1 183 ? 3.255 5.512 -17.947 1.00 94.56 183 ASP A CA 1
ATOM 1521 C C . ASP A 1 183 ? 4.364 5.677 -18.989 1.00 94.56 183 ASP A C 1
ATOM 1523 O O . ASP A 1 183 ? 5.298 6.437 -18.739 1.00 94.56 183 ASP A O 1
ATOM 1527 N N . GLY A 1 184 ? 4.274 4.984 -20.129 1.00 95.69 184 GLY A N 1
ATOM 1528 C CA . GLY A 1 184 ? 5.291 4.962 -21.187 1.00 95.69 184 GLY A CA 1
ATOM 1529 C C . GLY A 1 184 ? 6.473 4.029 -20.900 1.00 95.69 184 GLY A C 1
ATOM 1530 O O . GLY A 1 184 ? 7.194 3.657 -21.820 1.00 95.69 184 GLY A O 1
ATOM 1531 N N . GLN A 1 185 ? 6.647 3.597 -19.648 1.00 95.69 185 GLN A N 1
ATOM 1532 C CA . GLN A 1 185 ? 7.696 2.670 -19.227 1.00 95.69 185 GLN A CA 1
ATOM 1533 C C . GLN A 1 185 ? 7.299 1.891 -17.968 1.00 95.69 185 GLN A C 1
ATOM 1535 O O . GLN A 1 185 ? 6.338 2.234 -17.279 1.00 95.69 185 GLN A O 1
ATOM 1540 N N . TRP A 1 186 ? 8.063 0.845 -17.658 1.00 96.69 186 TRP A N 1
ATOM 1541 C CA . TRP A 1 186 ? 8.001 0.182 -16.358 1.00 96.69 186 TRP A CA 1
ATOM 1542 C C . TRP A 1 186 ? 8.665 1.056 -15.284 1.00 96.69 186 TRP A C 1
ATOM 1544 O O . TRP A 1 186 ? 9.760 1.570 -15.509 1.00 96.69 186 TRP A O 1
ATOM 1554 N N . LEU A 1 187 ? 8.002 1.206 -14.134 1.00 95.94 187 LEU A N 1
ATOM 1555 C CA . LEU A 1 187 ? 8.516 1.886 -12.937 1.00 95.94 187 LEU A CA 1
ATOM 1556 C C . LEU A 1 187 ? 8.320 0.975 -11.728 1.00 95.94 187 LEU A C 1
ATOM 1558 O O . LEU A 1 187 ? 7.229 0.415 -11.572 1.00 95.94 187 LEU A O 1
ATOM 1562 N N . HIS A 1 188 ? 9.354 0.827 -10.895 1.00 95.31 188 HIS A N 1
ATOM 1563 C CA . HIS A 1 188 ? 9.473 -0.124 -9.774 1.00 95.31 188 HIS A CA 1
ATOM 1564 C C . HIS A 1 188 ? 9.264 -1.613 -10.106 1.00 95.31 188 HIS A C 1
ATOM 1566 O O . HIS A 1 188 ? 9.951 -2.458 -9.543 1.00 95.31 188 HIS A O 1
ATOM 1572 N N . TRP A 1 189 ? 8.387 -1.994 -11.039 1.00 94.38 189 TRP A N 1
ATOM 1573 C CA . TRP A 1 189 ? 8.241 -3.391 -11.456 1.00 94.38 189 TRP A CA 1
ATOM 1574 C C . TRP A 1 189 ? 9.513 -3.933 -12.103 1.00 94.38 189 TRP A C 1
ATOM 1576 O O . TRP A 1 189 ? 9.811 -5.107 -11.962 1.00 94.38 189 TRP A O 1
ATOM 1586 N N . ASN A 1 190 ? 10.287 -3.095 -12.783 1.00 95.62 190 ASN A N 1
ATOM 1587 C CA . ASN A 1 190 ? 11.565 -3.438 -13.407 1.00 95.62 190 ASN A CA 1
ATOM 1588 C C . ASN A 1 190 ? 12.774 -3.064 -12.527 1.00 95.62 190 ASN A C 1
ATOM 1590 O O . ASN A 1 190 ? 13.843 -2.784 -13.077 1.00 95.62 190 ASN A O 1
ATOM 1594 N N . HIS A 1 191 ? 12.612 -2.995 -11.197 1.00 94.44 191 HIS A N 1
ATOM 1595 C CA . HIS A 1 191 ? 13.653 -2.556 -10.255 1.00 94.44 191 HIS A CA 1
ATOM 1596 C C . HIS A 1 191 ? 15.003 -3.251 -10.509 1.00 94.44 191 HIS A C 1
ATOM 1598 O O . HIS A 1 191 ? 15.064 -4.402 -10.951 1.00 94.44 191 HIS A O 1
ATOM 1604 N N . ARG A 1 192 ? 16.117 -2.567 -10.236 1.00 92.38 192 ARG A N 1
ATOM 1605 C CA . ARG A 1 192 ? 17.452 -3.183 -10.317 1.00 92.38 192 ARG A CA 1
ATOM 1606 C C . ARG A 1 192 ? 17.684 -4.184 -9.184 1.00 92.38 192 ARG A C 1
ATOM 1608 O O . ARG A 1 192 ? 17.312 -3.921 -8.041 1.00 92.38 192 ARG A O 1
ATOM 1615 N N . ARG A 1 193 ? 18.353 -5.307 -9.451 1.00 88.81 193 ARG A N 1
ATOM 1616 C CA . ARG A 1 193 ? 18.850 -6.165 -8.365 1.00 88.81 193 ARG A CA 1
ATOM 1617 C C . ARG A 1 193 ? 19.981 -5.426 -7.643 1.00 88.81 193 ARG A C 1
ATOM 1619 O O . ARG A 1 193 ? 20.951 -5.009 -8.275 1.00 88.81 193 ARG A O 1
ATOM 1626 N N . ILE A 1 194 ? 19.824 -5.198 -6.339 1.00 87.06 194 ILE A N 1
ATOM 1627 C CA . ILE A 1 194 ? 20.767 -4.389 -5.557 1.00 87.06 194 ILE A CA 1
ATOM 1628 C C . ILE A 1 194 ? 22.078 -5.174 -5.392 1.00 87.06 194 ILE A C 1
ATOM 1630 O O . ILE A 1 194 ? 22.035 -6.309 -4.910 1.00 87.06 194 ILE A O 1
ATOM 1634 N N . PRO A 1 195 ? 23.241 -4.605 -5.764 1.00 85.38 195 PRO A N 1
ATOM 1635 C CA . PRO A 1 195 ? 24.519 -5.277 -5.586 1.00 85.38 195 PRO A CA 1
ATOM 1636 C C . PRO A 1 195 ? 24.774 -5.624 -4.121 1.00 85.38 195 PRO A C 1
ATOM 1638 O O . PRO A 1 195 ? 24.539 -4.812 -3.224 1.00 85.38 195 PRO A O 1
ATOM 1641 N N . HIS A 1 196 ? 25.305 -6.821 -3.881 1.00 86.50 196 HIS A N 1
ATOM 1642 C CA . HIS A 1 196 ? 25.721 -7.206 -2.542 1.00 86.50 196 HIS A CA 1
ATOM 1643 C C . HIS A 1 196 ? 26.863 -6.289 -2.069 1.00 86.50 196 HIS A C 1
ATOM 1645 O O . HIS A 1 196 ? 27.821 -6.047 -2.805 1.00 86.50 196 HIS A O 1
ATOM 1651 N N . TRP A 1 197 ? 26.780 -5.793 -0.832 1.00 87.88 197 TRP A N 1
ATOM 1652 C CA . TRP A 1 197 ? 27.768 -4.863 -0.265 1.00 87.88 197 TRP A CA 1
ATOM 1653 C C . TRP A 1 197 ? 29.184 -5.468 -0.216 1.00 87.88 197 TRP A C 1
ATOM 1655 O O . TRP A 1 197 ? 30.174 -4.772 -0.430 1.00 87.88 197 TRP A O 1
ATOM 1665 N N . ASN A 1 198 ? 29.288 -6.784 0.009 1.00 87.25 198 ASN A N 1
ATOM 1666 C CA . ASN A 1 198 ? 30.526 -7.549 -0.143 1.00 87.25 198 ASN A CA 1
ATOM 1667 C C . ASN A 1 198 ? 30.678 -8.037 -1.592 1.00 87.25 198 ASN A C 1
ATOM 1669 O O . ASN A 1 198 ? 29.945 -8.932 -2.025 1.00 87.25 198 ASN A O 1
ATOM 1673 N N . LYS A 1 199 ? 31.674 -7.494 -2.304 1.00 84.00 199 LYS A N 1
ATOM 1674 C CA . LYS A 1 199 ? 31.957 -7.815 -3.712 1.00 84.00 199 LYS A CA 1
ATOM 1675 C C . LYS A 1 199 ? 32.314 -9.285 -3.946 1.00 84.00 199 LYS A C 1
ATOM 1677 O O . LYS A 1 199 ? 31.944 -9.815 -4.983 1.00 84.00 199 LYS A O 1
ATOM 1682 N N . GLY A 1 200 ? 32.976 -9.952 -2.994 1.00 84.31 200 GLY A N 1
ATOM 1683 C CA . GLY A 1 200 ? 33.367 -11.362 -3.124 1.00 84.31 200 GLY A CA 1
ATOM 1684 C C . GLY A 1 200 ? 32.170 -12.314 -3.205 1.00 84.31 200 GLY A C 1
ATOM 1685 O O . GLY A 1 200 ? 32.202 -13.274 -3.965 1.00 84.31 200 GLY A O 1
ATOM 1686 N N . ILE A 1 201 ? 31.090 -11.997 -2.482 1.00 81.00 201 ILE A N 1
ATOM 1687 C CA . ILE A 1 201 ? 29.808 -12.721 -2.548 1.00 81.00 201 ILE A CA 1
ATOM 1688 C C . ILE A 1 201 ? 28.994 -12.247 -3.761 1.00 81.00 201 ILE A C 1
ATOM 1690 O O . ILE A 1 201 ? 28.348 -13.039 -4.441 1.00 81.00 201 ILE A O 1
ATOM 1694 N N . GLY A 1 202 ? 29.065 -10.948 -4.074 1.00 75.81 202 GLY A N 1
ATOM 1695 C CA . GLY A 1 202 ? 28.285 -10.320 -5.139 1.00 75.81 202 GLY A CA 1
ATOM 1696 C C . GLY A 1 202 ? 28.477 -10.927 -6.530 1.00 75.81 202 GLY A C 1
ATOM 1697 O O . GLY A 1 202 ? 27.516 -10.948 -7.292 1.00 75.81 202 GLY A O 1
ATOM 1698 N N . TYR A 1 203 ? 29.655 -11.478 -6.850 1.00 76.38 203 TYR A N 1
ATOM 1699 C CA . TYR A 1 203 ? 29.904 -12.133 -8.146 1.00 76.38 203 TYR A CA 1
ATOM 1700 C C . TYR A 1 203 ? 28.969 -13.317 -8.437 1.00 76.38 203 TYR A C 1
ATOM 1702 O O . TYR A 1 203 ? 28.769 -13.658 -9.599 1.00 76.38 203 TYR A O 1
ATOM 1710 N N . GLN A 1 204 ? 28.390 -13.937 -7.405 1.00 83.25 204 GLN A N 1
ATOM 1711 C CA . GLN A 1 204 ? 27.486 -15.082 -7.551 1.00 83.25 204 GLN A CA 1
ATOM 1712 C C . GLN A 1 204 ? 26.028 -14.672 -7.812 1.00 83.25 204 GLN A C 1
ATOM 1714 O O . GLN A 1 204 ? 25.183 -15.531 -8.060 1.00 83.25 204 GLN A O 1
ATOM 1719 N N . HIS A 1 205 ? 25.709 -13.376 -7.749 1.00 81.31 205 HIS A N 1
ATOM 1720 C CA . HIS A 1 205 ? 24.341 -12.877 -7.836 1.00 81.31 205 HIS A CA 1
ATOM 1721 C C . HIS A 1 205 ? 24.153 -11.948 -9.033 1.00 81.31 205 HIS A C 1
ATOM 1723 O O . HIS A 1 205 ? 24.969 -11.072 -9.313 1.00 81.31 205 HIS A O 1
ATOM 1729 N N . ALA A 1 206 ? 23.033 -12.120 -9.733 1.00 81.44 206 ALA A N 1
ATOM 1730 C CA . ALA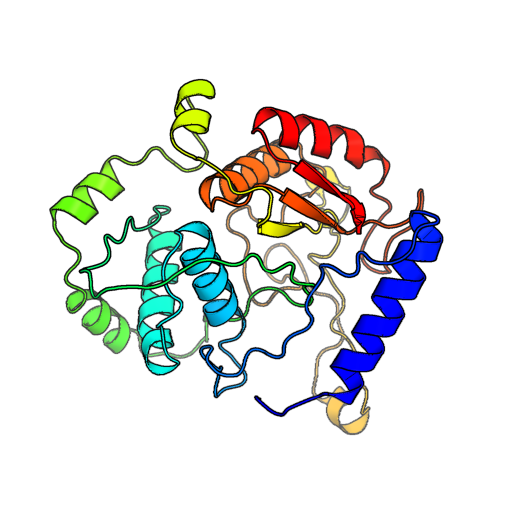 A 1 206 ? 22.685 -11.278 -10.865 1.00 81.44 206 ALA A CA 1
ATOM 1731 C C . ALA A 1 206 ? 22.366 -9.843 -10.404 1.00 81.44 206 ALA A C 1
ATOM 1733 O O . ALA A 1 206 ? 21.643 -9.642 -9.429 1.00 81.44 206 ALA A O 1
ATOM 1734 N N . THR A 1 207 ? 22.878 -8.844 -11.125 1.00 84.12 207 THR A N 1
ATOM 1735 C CA . THR A 1 207 ? 22.686 -7.407 -10.835 1.00 84.12 207 THR A CA 1
ATOM 1736 C C . THR A 1 207 ? 21.837 -6.688 -11.888 1.00 84.12 207 THR A C 1
ATOM 1738 O O . THR A 1 207 ? 21.561 -5.495 -11.778 1.00 84.12 207 THR A O 1
ATOM 1741 N N . ASN A 1 208 ? 21.395 -7.407 -12.921 1.00 90.19 208 ASN A N 1
ATOM 1742 C CA . ASN A 1 208 ? 20.517 -6.882 -13.959 1.00 90.19 208 ASN A CA 1
ATOM 1743 C C . ASN A 1 208 ? 19.133 -6.513 -13.402 1.00 90.19 208 ASN A C 1
ATOM 1745 O O . ASN A 1 208 ? 18.658 -7.082 -12.416 1.00 90.19 208 ASN A O 1
ATOM 1749 N N . ARG A 1 209 ? 18.469 -5.573 -14.083 1.00 93.38 209 ARG A N 1
ATOM 1750 C CA . ARG A 1 209 ? 17.062 -5.237 -13.844 1.00 93.38 209 ARG A CA 1
ATOM 1751 C C . ARG A 1 209 ? 16.147 -6.419 -14.141 1.00 93.38 209 ARG A C 1
ATOM 1753 O O . ARG A 1 209 ? 16.447 -7.257 -14.994 1.00 93.38 209 ARG A O 1
ATOM 1760 N N . HIS A 1 210 ? 15.021 -6.434 -13.446 1.00 92.75 210 HIS A N 1
ATOM 1761 C CA . HIS A 1 210 ? 13.908 -7.320 -13.755 1.00 92.75 210 HIS A CA 1
ATOM 1762 C C . HIS A 1 210 ? 13.274 -6.963 -15.117 1.00 92.75 210 HIS A C 1
ATOM 1764 O O . HIS A 1 210 ? 13.324 -5.800 -15.534 1.00 92.75 210 HIS A O 1
ATOM 1770 N N . GLN A 1 211 ? 12.695 -7.950 -15.812 1.00 93.44 211 GLN A N 1
ATOM 1771 C CA . GLN A 1 211 ? 12.029 -7.796 -17.121 1.00 93.44 211 GLN A CA 1
ATOM 1772 C C . GLN A 1 211 ? 10.508 -8.072 -17.067 1.00 93.44 211 GLN A C 1
ATOM 1774 O O . GLN A 1 211 ? 10.053 -9.180 -17.382 1.00 93.44 211 GLN A O 1
ATOM 1779 N N . PRO A 1 212 ? 9.685 -7.071 -16.693 1.00 91.69 212 PRO A N 1
ATOM 1780 C CA . PRO A 1 212 ? 8.239 -7.243 -16.654 1.00 91.69 212 PRO A CA 1
ATOM 1781 C C . PRO A 1 212 ? 7.657 -7.467 -18.066 1.00 91.69 212 PRO A C 1
ATOM 1783 O O . PRO A 1 212 ? 8.223 -6.987 -19.051 1.00 91.69 212 PRO A O 1
ATOM 1786 N N . PRO A 1 213 ? 6.499 -8.141 -18.192 1.00 88.50 213 PRO A N 1
ATOM 1787 C CA . PRO A 1 213 ? 5.570 -8.433 -17.107 1.00 88.50 213 PRO A CA 1
ATOM 1788 C C . PRO A 1 213 ? 5.853 -9.739 -16.367 1.00 88.50 213 PRO A C 1
ATOM 1790 O O . PRO A 1 213 ? 5.260 -9.921 -15.319 1.00 88.50 213 PRO A O 1
ATOM 1793 N N . ILE A 1 214 ? 6.704 -10.638 -16.868 1.00 83.69 214 ILE A N 1
ATOM 1794 C CA . ILE A 1 214 ? 6.903 -11.969 -16.261 1.00 83.69 214 ILE A CA 1
ATOM 1795 C C . ILE A 1 214 ? 7.917 -11.909 -15.111 1.00 83.69 214 ILE A C 1
ATOM 1797 O O . ILE A 1 214 ? 7.664 -12.459 -14.043 1.00 83.69 214 ILE A O 1
ATOM 1801 N N . ASP A 1 215 ? 9.042 -11.216 -15.308 1.00 87.12 215 ASP A N 1
ATOM 1802 C CA . ASP A 1 215 ? 10.083 -11.030 -14.294 1.00 87.12 215 ASP A CA 1
ATOM 1803 C C . ASP A 1 215 ? 9.935 -9.638 -13.673 1.00 87.12 215 ASP A C 1
ATOM 1805 O O . ASP A 1 215 ? 10.280 -8.638 -14.294 1.00 87.12 215 ASP A O 1
ATOM 1809 N N . ILE A 1 216 ? 9.395 -9.549 -12.459 1.00 88.81 216 ILE A N 1
ATOM 1810 C CA . ILE A 1 216 ? 9.216 -8.275 -11.749 1.00 88.81 216 ILE A CA 1
ATOM 1811 C C . ILE A 1 216 ? 10.103 -8.201 -10.505 1.00 88.81 216 ILE A C 1
ATOM 1813 O O . ILE A 1 216 ? 10.471 -9.225 -9.937 1.00 88.81 216 ILE A O 1
ATOM 1817 N N . GLY A 1 217 ? 10.410 -6.981 -10.057 1.00 84.88 217 GLY A N 1
ATOM 1818 C CA . GLY A 1 217 ? 11.162 -6.641 -8.843 1.00 84.88 217 GLY A CA 1
ATOM 1819 C C . GLY A 1 217 ? 10.401 -6.932 -7.555 1.00 84.88 217 GLY A C 1
ATOM 1820 O O . GLY A 1 217 ? 10.316 -6.092 -6.666 1.00 84.88 217 GLY A O 1
ATOM 1821 N N . SER A 1 218 ? 9.794 -8.109 -7.488 1.00 80.94 218 SER A N 1
ATOM 1822 C CA . SER A 1 218 ? 9.018 -8.615 -6.374 1.00 80.94 218 SER A CA 1
ATOM 1823 C C . SER A 1 218 ? 9.082 -10.136 -6.404 1.00 80.94 218 SER A C 1
ATOM 1825 O O . SER A 1 218 ? 8.938 -10.760 -7.452 1.00 80.94 218 SER A O 1
ATOM 1827 N N . ASN A 1 219 ? 9.235 -10.747 -5.234 1.00 71.69 219 ASN A N 1
ATOM 1828 C CA . ASN A 1 219 ? 9.100 -12.194 -5.082 1.00 71.69 219 ASN A CA 1
ATOM 1829 C C . ASN A 1 219 ? 7.650 -12.682 -5.289 1.00 71.69 219 ASN A C 1
ATOM 1831 O O . ASN A 1 219 ? 7.434 -13.887 -5.382 1.00 71.69 219 ASN A O 1
ATOM 1835 N N . TYR A 1 220 ? 6.669 -11.772 -5.355 1.00 66.06 220 TYR A N 1
ATOM 1836 C CA . TYR A 1 220 ? 5.243 -12.067 -5.550 1.00 66.06 220 TYR A CA 1
ATOM 1837 C C . TYR A 1 220 ? 4.669 -11.356 -6.762 1.00 66.06 220 TYR A C 1
ATOM 1839 O O . TYR A 1 220 ? 5.058 -10.227 -7.069 1.00 66.06 220 TYR A O 1
ATOM 1847 N N . TYR A 1 221 ? 3.661 -11.980 -7.369 1.00 72.56 221 TYR A N 1
ATOM 1848 C CA . TYR A 1 221 ? 2.922 -11.402 -8.479 1.00 72.56 221 TYR A CA 1
ATOM 1849 C C . TYR A 1 221 ? 1.620 -10.737 -8.007 1.00 72.56 221 TYR A C 1
ATOM 1851 O O . TYR A 1 221 ? 0.807 -11.395 -7.351 1.00 72.56 221 TYR A O 1
ATOM 1859 N N . PRO A 1 222 ? 1.389 -9.447 -8.303 1.00 74.50 222 PRO A N 1
ATOM 1860 C CA . PRO A 1 222 ? 0.159 -8.766 -7.910 1.00 74.50 222 PRO A CA 1
ATOM 1861 C C . PRO A 1 222 ? -1.057 -9.333 -8.655 1.00 74.50 222 PRO A C 1
ATOM 1863 O O . PRO A 1 222 ? -1.032 -9.504 -9.870 1.00 74.50 222 PRO A O 1
ATOM 1866 N N . TRP A 1 223 ? -2.174 -9.530 -7.946 1.00 74.31 223 TRP A N 1
ATOM 1867 C CA . TRP A 1 223 ? -3.439 -9.968 -8.561 1.00 74.31 223 TRP A CA 1
ATOM 1868 C C . TRP A 1 223 ? -3.984 -8.980 -9.608 1.00 74.31 223 TRP A C 1
ATOM 1870 O O . TRP A 1 223 ? -4.742 -9.354 -10.497 1.00 74.31 223 TRP A O 1
ATOM 1880 N N . LEU A 1 224 ? -3.618 -7.702 -9.492 1.00 79.62 224 LEU A N 1
ATOM 1881 C CA . LEU A 1 224 ? -3.991 -6.644 -10.434 1.00 79.62 224 LEU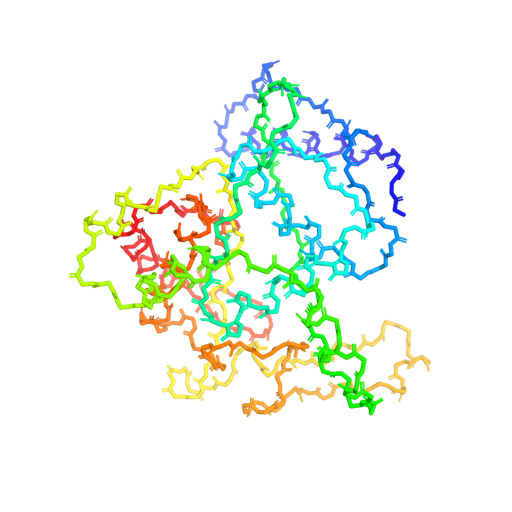 A CA 1
ATOM 1882 C C . LEU A 1 224 ? -3.041 -6.533 -11.635 1.00 79.62 224 LEU A C 1
ATOM 1884 O O . LEU A 1 224 ? -3.095 -5.517 -12.333 1.00 79.62 224 LEU A O 1
ATOM 1888 N N . ASP A 1 225 ? -2.185 -7.538 -11.837 1.00 85.44 225 ASP A N 1
ATOM 1889 C CA . ASP A 1 225 ? -1.030 -7.509 -12.734 1.00 85.44 225 ASP A CA 1
ATOM 1890 C C . ASP A 1 225 ? -0.061 -6.359 -12.385 1.00 85.44 225 ASP A C 1
ATOM 1892 O O . ASP A 1 225 ? -0.319 -5.580 -11.459 1.00 85.44 225 ASP A O 1
ATOM 1896 N N . PRO A 1 226 ? 1.099 -6.243 -13.056 1.00 88.06 226 PRO A N 1
ATOM 1897 C CA . PRO A 1 226 ? 1.989 -5.093 -12.929 1.00 88.06 226 PRO A CA 1
ATOM 1898 C C . PRO A 1 226 ? 1.284 -3.785 -13.336 1.00 88.06 226 PRO A C 1
ATOM 1900 O O . PRO A 1 226 ? 1.298 -3.328 -14.485 1.00 88.06 226 PRO A O 1
ATOM 1903 N N . TYR A 1 227 ? 0.590 -3.198 -12.366 1.00 91.00 227 TYR A N 1
ATOM 1904 C CA . TYR A 1 227 ? -0.331 -2.088 -12.551 1.00 91.00 227 TYR A CA 1
ATOM 1905 C C . TYR A 1 227 ? 0.381 -0.733 -12.571 1.00 91.00 227 TYR A C 1
ATOM 1907 O O . TYR A 1 227 ? 1.534 -0.595 -12.170 1.00 91.00 227 TYR A O 1
ATOM 1915 N N . SER A 1 228 ? -0.352 0.298 -12.989 1.00 94.00 228 SER A N 1
ATOM 1916 C CA . SER A 1 228 ? 0.055 1.689 -12.800 1.00 94.00 228 SER A CA 1
ATOM 1917 C C . SER A 1 228 ? -0.628 2.273 -11.571 1.00 94.00 228 SER A C 1
ATOM 1919 O O . SER A 1 228 ? -1.860 2.284 -11.491 1.00 94.00 228 SER A O 1
ATOM 1921 N N . SER A 1 229 ? 0.154 2.821 -10.642 1.00 94.62 229 SER A N 1
ATOM 1922 C CA . SER A 1 229 ? -0.346 3.572 -9.486 1.00 94.62 229 SER A CA 1
ATOM 1923 C C . SER A 1 229 ? -1.052 4.868 -9.886 1.00 94.62 229 SER A C 1
ATOM 1925 O O . SER A 1 229 ? -1.743 5.470 -9.069 1.00 94.62 229 SER A O 1
ATOM 1927 N N . ARG A 1 230 ? -0.914 5.306 -11.143 1.00 93.06 230 ARG A N 1
ATOM 1928 C CA . ARG A 1 230 ? -1.593 6.493 -11.679 1.00 93.06 230 ARG A CA 1
ATOM 1929 C C . ARG A 1 230 ? -2.941 6.173 -12.320 1.00 93.06 230 ARG A C 1
ATOM 1931 O O . ARG A 1 230 ? -3.687 7.085 -12.685 1.00 93.06 230 ARG A O 1
ATOM 1938 N N . SER A 1 231 ? -3.289 4.891 -12.428 1.00 92.06 231 SER A N 1
ATOM 1939 C CA . SER A 1 231 ? -4.602 4.458 -12.892 1.00 92.06 231 SER A CA 1
ATOM 1940 C C . SER A 1 231 ? -5.656 4.678 -11.812 1.00 92.06 231 SER A C 1
ATOM 1942 O O . SER A 1 231 ? -5.649 4.033 -10.764 1.00 92.06 231 SER A O 1
ATOM 1944 N N . ARG A 1 232 ? -6.634 5.543 -12.101 1.00 94.19 232 ARG A N 1
ATOM 1945 C CA . ARG A 1 232 ? -7.773 5.804 -11.201 1.00 94.19 232 ARG A CA 1
ATOM 1946 C C . ARG A 1 232 ? -8.565 4.536 -10.882 1.00 94.19 232 ARG A C 1
ATOM 1948 O O . ARG A 1 232 ? -9.065 4.395 -9.774 1.00 94.19 232 ARG A O 1
ATOM 1955 N N . ILE A 1 233 ? -8.639 3.603 -11.835 1.00 88.81 233 ILE A N 1
ATOM 1956 C CA . ILE A 1 233 ? -9.300 2.304 -11.655 1.00 88.81 233 ILE A CA 1
ATOM 1957 C C . ILE A 1 233 ? -8.542 1.463 -10.623 1.00 88.81 233 ILE A C 1
ATOM 1959 O O . ILE A 1 233 ? -9.161 0.812 -9.789 1.00 88.81 233 ILE A O 1
ATOM 1963 N N . ILE A 1 234 ? -7.209 1.480 -10.659 1.00 88.44 234 ILE A N 1
ATOM 1964 C CA . ILE A 1 234 ? -6.375 0.754 -9.695 1.00 88.44 234 ILE A CA 1
ATOM 1965 C C . ILE A 1 234 ? -6.483 1.387 -8.309 1.00 88.44 234 ILE A C 1
ATOM 1967 O O . ILE A 1 234 ? -6.714 0.668 -7.341 1.00 88.44 234 ILE A O 1
ATOM 1971 N N . ILE A 1 235 ? -6.426 2.719 -8.216 1.00 92.25 235 ILE A N 1
ATOM 1972 C CA . ILE A 1 235 ? -6.621 3.435 -6.948 1.00 92.25 235 ILE A CA 1
ATOM 1973 C C . ILE A 1 235 ? -8.001 3.109 -6.349 1.00 92.25 235 ILE A C 1
ATOM 1975 O O . ILE A 1 235 ? -8.092 2.780 -5.170 1.00 92.25 235 ILE A O 1
ATOM 1979 N N . ASP A 1 236 ? -9.069 3.128 -7.154 1.00 90.62 236 ASP A N 1
ATOM 1980 C CA . ASP A 1 236 ? -10.425 2.760 -6.716 1.00 90.62 236 ASP A CA 1
ATOM 1981 C C . ASP A 1 236 ? -10.481 1.321 -6.178 1.00 90.62 236 ASP A C 1
ATOM 1983 O O . ASP A 1 236 ? -11.032 1.086 -5.103 1.00 90.62 236 ASP A O 1
ATOM 1987 N N . LYS A 1 237 ? -9.842 0.365 -6.867 1.00 82.62 237 LYS A N 1
ATOM 1988 C CA . LYS A 1 237 ? -9.724 -1.022 -6.389 1.00 82.62 237 LYS A CA 1
ATOM 1989 C C . LYS A 1 237 ? -8.947 -1.112 -5.073 1.00 82.62 237 LYS A C 1
ATOM 1991 O O . LYS A 1 237 ? -9.395 -1.821 -4.176 1.00 82.62 237 LYS A O 1
ATOM 1996 N N . HIS A 1 238 ? -7.837 -0.387 -4.921 1.00 90.44 238 HIS A N 1
ATOM 1997 C CA . HIS A 1 238 ? -7.073 -0.352 -3.671 1.00 90.44 238 HIS A CA 1
ATOM 1998 C C . HIS A 1 238 ? -7.903 0.194 -2.506 1.00 90.44 238 HIS A C 1
ATOM 2000 O O . HIS A 1 238 ? -7.904 -0.418 -1.442 1.00 90.44 238 HIS A O 1
ATOM 2006 N N . MET A 1 239 ? -8.668 1.275 -2.693 1.00 93.31 239 MET A N 1
ATOM 2007 C CA . MET A 1 239 ? -9.510 1.814 -1.615 1.00 93.31 239 MET A CA 1
ATOM 2008 C C . MET A 1 239 ? -10.592 0.827 -1.170 1.00 93.31 239 MET A C 1
ATOM 2010 O O . MET A 1 239 ? -10.852 0.711 0.027 1.00 93.31 239 MET A O 1
ATOM 2014 N N . LYS A 1 240 ? -11.170 0.051 -2.098 1.00 82.00 240 LYS A N 1
ATOM 2015 C CA . LYS A 1 240 ? -12.081 -1.050 -1.743 1.00 82.00 240 LYS A CA 1
ATOM 2016 C C . LYS A 1 240 ? -11.372 -2.100 -0.889 1.00 82.00 240 LYS A C 1
ATOM 2018 O O . LYS A 1 240 ? -11.886 -2.449 0.169 1.00 82.00 240 LYS A O 1
ATOM 2023 N N . MET A 1 241 ? -10.185 -2.554 -1.304 1.00 79.62 241 MET A N 1
ATOM 2024 C CA . MET A 1 241 ? -9.398 -3.538 -0.545 1.00 79.62 241 MET A CA 1
ATOM 2025 C C . MET A 1 241 ? -9.034 -3.030 0.857 1.00 79.62 241 MET A C 1
ATOM 2027 O O . MET A 1 241 ? -9.209 -3.750 1.837 1.00 79.62 241 MET A O 1
ATOM 2031 N N . ILE A 1 242 ? -8.572 -1.781 0.963 1.00 82.75 242 ILE A N 1
ATOM 2032 C CA . ILE A 1 242 ? -8.194 -1.145 2.234 1.00 82.75 242 ILE A CA 1
ATOM 2033 C C . ILE A 1 242 ? -9.412 -1.010 3.147 1.00 82.75 242 ILE A C 1
ATOM 2035 O O . ILE A 1 242 ? -9.345 -1.338 4.327 1.00 82.75 242 ILE A O 1
ATOM 2039 N N . ARG A 1 243 ? -10.563 -0.599 2.611 1.00 84.75 243 ARG A N 1
ATOM 2040 C CA . ARG A 1 243 ? -11.784 -0.518 3.410 1.00 84.75 243 ARG A CA 1
ATOM 2041 C C . ARG A 1 243 ? -12.239 -1.897 3.895 1.00 84.75 243 ARG A C 1
ATOM 2043 O O . ARG A 1 243 ? -12.609 -2.049 5.056 1.00 84.75 243 ARG A O 1
ATOM 2050 N N . MET A 1 244 ? -12.179 -2.910 3.031 1.00 75.88 244 MET A N 1
ATOM 2051 C CA . MET A 1 244 ? -12.538 -4.290 3.378 1.00 75.88 244 MET A CA 1
ATOM 2052 C C . MET A 1 244 ? -11.624 -4.901 4.447 1.00 75.88 244 MET A C 1
ATOM 2054 O O . MET A 1 244 ? -12.067 -5.790 5.173 1.00 75.88 244 MET A O 1
ATOM 2058 N N . SER A 1 245 ? -10.383 -4.423 4.583 1.00 73.94 245 SER A N 1
ATOM 2059 C CA . SER A 1 245 ? -9.486 -4.858 5.660 1.00 73.94 245 SER A CA 1
ATOM 2060 C C . SER A 1 245 ? -9.822 -4.235 7.023 1.00 73.94 245 SER A C 1
ATOM 2062 O O . SER A 1 245 ? -9.326 -4.710 8.044 1.00 73.94 245 SER A O 1
ATOM 2064 N N . GLY A 1 246 ? -10.682 -3.208 7.059 1.00 73.56 246 GLY A N 1
ATOM 2065 C CA . GLY A 1 246 ? -11.053 -2.466 8.267 1.00 73.56 246 GLY A CA 1
ATOM 2066 C C . GLY A 1 246 ? -10.110 -1.306 8.604 1.00 73.56 246 GLY A C 1
ATOM 2067 O O . GLY A 1 246 ? -10.310 -0.627 9.613 1.00 73.56 246 GLY A O 1
ATOM 2068 N N . VAL A 1 247 ? -9.104 -1.040 7.768 1.00 83.31 247 VAL A N 1
ATOM 2069 C CA . VAL A 1 247 ? -8.184 0.093 7.934 1.00 83.31 247 VAL A CA 1
ATOM 2070 C C . VAL A 1 247 ? -8.878 1.393 7.530 1.00 83.31 247 VAL A C 1
ATOM 2072 O O . VAL A 1 247 ? -9.512 1.461 6.480 1.00 83.31 247 VAL A O 1
ATOM 2075 N N . GLY A 1 248 ? -8.758 2.435 8.360 1.00 85.56 248 GLY A N 1
ATOM 2076 C CA . GLY A 1 248 ? -9.364 3.745 8.098 1.00 85.56 248 GLY A CA 1
ATOM 2077 C C . GLY A 1 248 ? -8.408 4.799 7.546 1.00 85.56 248 GLY A C 1
ATOM 2078 O O . GLY A 1 248 ? -8.884 5.776 6.968 1.00 85.56 248 GLY A O 1
ATOM 2079 N N . THR A 1 249 ? -7.093 4.619 7.703 1.00 91.94 249 THR A N 1
ATOM 2080 C CA . THR A 1 249 ? -6.108 5.654 7.363 1.00 91.94 249 THR A CA 1
ATOM 2081 C C . THR A 1 249 ? -4.972 5.105 6.501 1.00 91.94 249 THR A C 1
ATOM 2083 O O . 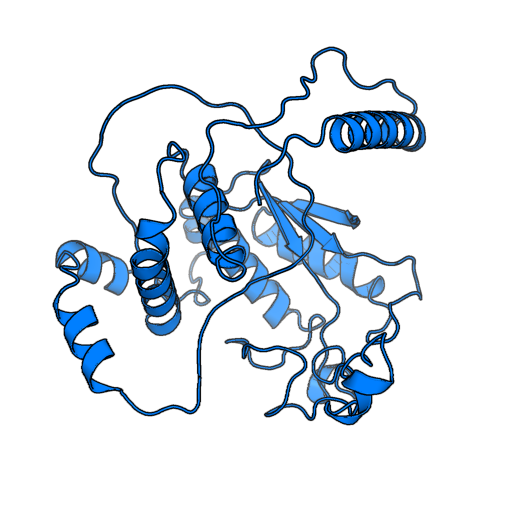THR A 1 249 ? -4.348 4.098 6.826 1.00 91.94 249 THR A O 1
ATOM 2086 N N . LEU A 1 250 ? -4.676 5.782 5.395 1.00 93.44 250 LEU A N 1
ATOM 2087 C CA . LEU A 1 250 ? -3.512 5.545 4.554 1.00 93.44 250 LEU A CA 1
ATOM 2088 C C . LEU A 1 250 ? -2.373 6.462 4.998 1.00 93.44 250 LEU A C 1
ATOM 2090 O O . LEU A 1 250 ? -2.562 7.671 5.125 1.00 93.44 250 LEU A O 1
ATOM 2094 N N . ALA A 1 251 ? -1.192 5.889 5.178 1.00 91.44 251 ALA A N 1
ATOM 2095 C CA . ALA A 1 251 ? 0.060 6.608 5.336 1.00 91.44 251 ALA A CA 1
ATOM 2096 C C . ALA A 1 251 ? 0.800 6.551 3.989 1.00 91.44 251 ALA A C 1
ATOM 2098 O O . ALA A 1 251 ? 1.386 5.535 3.618 1.00 91.44 251 ALA A O 1
ATOM 2099 N N . VAL A 1 252 ? 0.643 7.601 3.191 1.00 90.94 252 VAL A N 1
ATOM 2100 C CA . VAL A 1 252 ? 1.082 7.654 1.796 1.00 90.94 252 VAL A CA 1
ATOM 2101 C C . VAL A 1 252 ? 2.553 8.037 1.760 1.00 90.94 252 VAL A C 1
ATOM 2103 O O . VAL A 1 252 ? 2.909 9.118 2.223 1.00 90.94 252 VAL A O 1
ATOM 2106 N N . SER A 1 253 ? 3.388 7.164 1.194 1.00 88.44 253 SER A N 1
ATOM 2107 C CA . SER A 1 253 ? 4.788 7.483 0.913 1.00 88.44 253 SER A CA 1
ATOM 2108 C C . SER A 1 253 ? 4.847 8.676 -0.036 1.00 88.44 253 SER A C 1
ATOM 2110 O O . SER A 1 253 ? 4.233 8.645 -1.109 1.00 88.44 253 SER A O 1
ATOM 2112 N N . TRP A 1 254 ? 5.550 9.728 0.380 1.00 88.94 254 TRP A N 1
ATOM 2113 C CA . TRP A 1 254 ? 5.582 10.986 -0.343 1.00 88.94 254 TRP A CA 1
ATOM 2114 C C . TRP A 1 254 ? 7.009 11.517 -0.499 1.00 88.94 254 TRP A C 1
ATOM 2116 O O . TRP A 1 254 ? 7.853 11.396 0.383 1.00 88.94 254 TRP A O 1
ATOM 2126 N N . TYR A 1 255 ? 7.261 12.126 -1.655 1.00 86.94 255 TYR A N 1
ATOM 2127 C CA . TYR A 1 255 ? 8.459 12.908 -1.938 1.00 86.94 255 TYR A CA 1
ATOM 2128 C C . TYR A 1 255 ? 8.043 14.351 -2.241 1.00 86.94 255 TYR A C 1
ATOM 2130 O O . TYR A 1 255 ? 6.946 14.554 -2.777 1.00 86.94 255 TYR A O 1
ATOM 2138 N N . PRO A 1 256 ? 8.902 15.351 -1.958 1.00 89.12 256 PRO A N 1
ATOM 2139 C CA . PRO A 1 256 ? 8.643 16.730 -2.346 1.00 89.12 256 PRO A CA 1
ATOM 2140 C C . PRO A 1 256 ? 8.317 16.883 -3.837 1.00 89.12 256 PRO A C 1
ATOM 2142 O O . PRO A 1 256 ? 8.728 16.046 -4.646 1.00 89.12 256 PRO A O 1
ATOM 2145 N N . PRO A 1 257 ? 7.602 17.953 -4.231 1.00 89.25 257 PRO A N 1
ATOM 2146 C CA . PRO A 1 257 ? 7.206 18.149 -5.618 1.00 89.25 257 PRO A CA 1
ATOM 2147 C C . PRO A 1 257 ? 8.395 18.043 -6.571 1.00 89.25 257 PRO A C 1
ATOM 2149 O O . PRO A 1 257 ? 9.453 18.621 -6.312 1.00 89.25 257 PRO A O 1
ATOM 2152 N N . LYS A 1 258 ? 8.202 17.334 -7.690 1.00 89.50 258 LYS A N 1
ATOM 2153 C CA . LYS A 1 258 ? 9.249 17.062 -8.698 1.00 89.50 258 LYS A CA 1
ATOM 2154 C C . LYS A 1 258 ? 10.404 16.166 -8.220 1.00 89.50 258 LYS A C 1
ATOM 2156 O O . LYS A 1 258 ? 11.385 16.036 -8.949 1.00 89.50 258 LYS A O 1
ATOM 2161 N N . MET A 1 259 ? 10.294 15.529 -7.055 1.00 92.06 259 MET A N 1
ATOM 2162 C CA . MET A 1 259 ? 11.253 14.534 -6.567 1.00 92.06 259 MET A CA 1
ATOM 2163 C C . MET A 1 259 ? 10.661 13.120 -6.589 1.00 92.06 259 MET A C 1
ATOM 2165 O O . MET A 1 259 ? 9.446 12.927 -6.540 1.00 92.06 259 MET A O 1
ATOM 2169 N N . SER A 1 260 ? 11.542 12.127 -6.655 1.00 91.12 260 SER A N 1
ATOM 2170 C CA . SER A 1 260 ? 11.242 10.701 -6.519 1.00 91.12 260 SER A CA 1
ATOM 2171 C C . SER A 1 260 ? 12.496 9.954 -6.077 1.00 91.12 260 SER A C 1
ATOM 2173 O O . SER A 1 260 ? 13.584 10.531 -6.046 1.00 91.12 260 SER A O 1
ATOM 2175 N N . ASP A 1 261 ? 12.356 8.671 -5.760 1.00 89.44 261 ASP A N 1
ATOM 2176 C CA . ASP A 1 261 ? 13.501 7.772 -5.679 1.00 89.44 261 ASP A CA 1
ATOM 2177 C C . ASP A 1 261 ? 14.081 7.449 -7.074 1.00 89.44 261 ASP A C 1
ATOM 2179 O O . ASP A 1 261 ? 13.520 7.830 -8.109 1.00 89.44 261 ASP A O 1
ATOM 2183 N N . ASP A 1 262 ? 15.208 6.732 -7.079 1.00 90.00 262 ASP A N 1
ATOM 2184 C CA . ASP A 1 262 ? 15.982 6.344 -8.269 1.00 90.00 262 ASP A CA 1
ATOM 2185 C C . ASP A 1 262 ? 15.223 5.441 -9.264 1.00 90.00 262 ASP A C 1
ATOM 2187 O O . ASP A 1 262 ? 15.665 5.265 -10.402 1.00 90.00 262 ASP A O 1
ATOM 2191 N N . GLU A 1 263 ? 14.138 4.798 -8.834 1.00 90.69 263 GLU A N 1
ATOM 2192 C CA . GLU A 1 263 ? 13.406 3.769 -9.585 1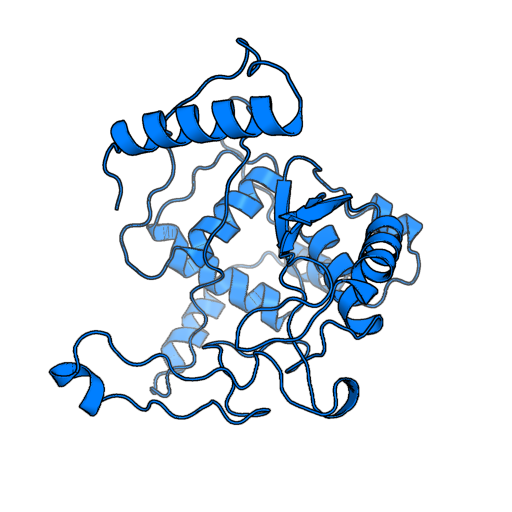.00 90.69 263 GLU A CA 1
ATOM 2193 C C . GLU A 1 263 ? 11.995 4.223 -9.989 1.00 90.69 263 GLU A C 1
ATOM 2195 O O . GLU A 1 263 ? 11.288 3.519 -10.726 1.00 90.69 263 GLU A O 1
ATOM 2200 N N . GLY A 1 264 ? 11.608 5.412 -9.527 1.00 89.44 264 GLY A N 1
ATOM 2201 C CA . GLY A 1 264 ? 10.298 6.005 -9.716 1.00 89.44 264 GLY A CA 1
ATOM 2202 C C . GLY A 1 264 ? 10.309 7.266 -10.578 1.00 89.44 264 GLY A C 1
ATOM 2203 O O . GLY A 1 264 ? 11.224 7.554 -11.349 1.00 89.44 264 GLY A O 1
ATOM 2204 N N . ARG A 1 265 ? 9.222 8.026 -10.459 1.00 92.12 265 ARG A N 1
ATOM 2205 C CA . ARG A 1 265 ? 9.086 9.380 -11.005 1.00 92.12 265 ARG A CA 1
ATOM 2206 C C . ARG A 1 265 ? 8.232 10.228 -10.065 1.00 92.12 265 ARG A C 1
ATOM 2208 O O . ARG A 1 265 ? 7.498 9.645 -9.261 1.00 92.12 265 ARG A O 1
ATOM 2215 N N . PRO A 1 266 ? 8.261 11.567 -10.182 1.00 92.81 266 PRO A N 1
ATOM 2216 C CA . PRO A 1 266 ? 7.416 12.427 -9.366 1.00 92.81 266 PRO A CA 1
ATOM 2217 C C . PRO A 1 266 ? 5.939 12.036 -9.461 1.00 92.81 266 PRO A C 1
ATOM 2219 O O . PRO A 1 266 ? 5.434 11.691 -10.536 1.00 92.81 266 PRO A O 1
ATOM 2222 N N . TRP A 1 267 ? 5.263 12.062 -8.317 1.00 90.62 267 TRP A N 1
ATOM 2223 C CA . TRP A 1 267 ? 3.878 11.602 -8.182 1.00 90.62 267 TRP A CA 1
ATOM 2224 C C . TRP A 1 267 ? 2.973 12.6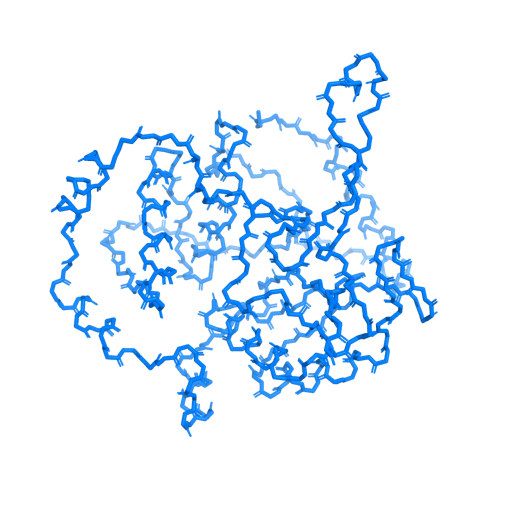12 -7.461 1.00 90.62 267 TRP A C 1
ATOM 2226 O O . TRP A 1 267 ? 1.794 12.350 -7.232 1.00 90.62 267 TRP A O 1
ATOM 2236 N N . ASP A 1 268 ? 3.497 13.785 -7.103 1.00 89.12 268 ASP A N 1
ATOM 2237 C CA . ASP A 1 268 ? 2.770 14.804 -6.341 1.00 89.12 268 ASP A CA 1
ATOM 2238 C C . ASP A 1 268 ? 1.474 15.273 -7.030 1.00 89.12 268 ASP A C 1
ATOM 2240 O O . ASP A 1 268 ? 0.473 15.538 -6.362 1.00 89.12 268 ASP A O 1
ATOM 2244 N N . ASP A 1 269 ? 1.440 15.254 -8.362 1.00 91.06 269 ASP A N 1
ATOM 2245 C CA . ASP A 1 269 ? 0.278 15.606 -9.184 1.00 91.06 269 ASP A CA 1
ATOM 2246 C C . ASP A 1 269 ? -0.940 14.679 -8.989 1.00 91.06 269 ASP A C 1
ATOM 2248 O O . ASP A 1 269 ? -2.074 15.050 -9.301 1.00 91.06 269 ASP A O 1
ATOM 2252 N N . MET A 1 270 ? -0.737 13.481 -8.439 1.00 92.56 270 MET A N 1
ATOM 2253 C CA . MET A 1 270 ? -1.799 12.501 -8.201 1.00 92.56 270 MET A CA 1
ATOM 2254 C C . MET A 1 270 ? -2.362 12.529 -6.779 1.00 92.56 270 MET A C 1
ATOM 2256 O O . MET A 1 270 ? -3.377 11.872 -6.526 1.00 92.56 270 MET A O 1
ATOM 2260 N N . ILE A 1 271 ? -1.768 13.294 -5.857 1.00 91.38 271 ILE A N 1
ATOM 2261 C CA . ILE A 1 271 ? -2.179 13.321 -4.444 1.00 91.38 271 ILE A CA 1
ATOM 2262 C C . ILE A 1 271 ? -3.648 13.728 -4.294 1.00 91.38 271 ILE A C 1
ATOM 2264 O O . ILE A 1 271 ? -4.403 13.058 -3.593 1.00 91.38 271 ILE A O 1
ATOM 2268 N N . ILE A 1 272 ? -4.097 14.755 -5.020 1.00 92.56 272 ILE A N 1
ATOM 2269 C CA . ILE A 1 272 ? -5.499 15.201 -4.974 1.00 92.56 272 ILE A CA 1
ATOM 2270 C C . ILE A 1 272 ? -6.450 14.109 -5.480 1.00 92.56 272 ILE A C 1
ATOM 2272 O O . ILE A 1 272 ? -7.504 13.870 -4.894 1.00 92.56 272 ILE A O 1
ATOM 2276 N N . ILE A 1 273 ? -6.070 13.396 -6.543 1.00 94.75 273 ILE A N 1
ATOM 2277 C CA . ILE A 1 273 ? -6.875 12.297 -7.091 1.00 94.75 273 ILE A CA 1
ATOM 2278 C C . ILE A 1 273 ? -6.966 11.150 -6.080 1.00 94.75 273 ILE A C 1
ATOM 2280 O O . ILE A 1 273 ? -8.052 10.611 -5.866 1.00 94.75 273 ILE A O 1
ATOM 2284 N N . LEU A 1 274 ? -5.852 10.799 -5.434 1.00 95.31 274 LEU A N 1
ATOM 2285 C CA . LEU A 1 274 ? -5.814 9.785 -4.384 1.00 95.31 274 LEU A CA 1
ATOM 2286 C C . LEU A 1 274 ? -6.733 10.149 -3.220 1.00 95.31 274 LEU A C 1
ATOM 2288 O O . LEU A 1 274 ? -7.538 9.318 -2.809 1.00 95.31 274 LEU A O 1
ATOM 2292 N N . MET A 1 275 ? -6.637 11.385 -2.723 1.00 94.88 275 MET A N 1
ATOM 2293 C CA . MET A 1 275 ? -7.449 11.874 -1.609 1.00 94.88 275 MET A CA 1
ATOM 2294 C C . MET A 1 275 ? -8.940 11.861 -1.950 1.00 94.88 275 MET A C 1
ATOM 2296 O O . MET A 1 275 ? -9.734 11.378 -1.150 1.00 94.88 275 MET A O 1
ATOM 2300 N N . ASN A 1 276 ? -9.317 12.291 -3.157 1.00 96.94 276 ASN A N 1
ATOM 2301 C CA . ASN A 1 276 ? -10.711 12.263 -3.605 1.00 96.94 276 ASN A CA 1
ATOM 2302 C C . ASN A 1 276 ? -11.265 10.831 -3.693 1.00 96.94 276 ASN A C 1
ATOM 2304 O O . ASN A 1 276 ? -12.405 10.574 -3.308 1.00 96.94 276 ASN A O 1
ATOM 2308 N N . ILE A 1 277 ? -10.468 9.877 -4.188 1.00 96.44 277 ILE A N 1
ATOM 2309 C CA . ILE A 1 277 ? -10.896 8.472 -4.256 1.00 96.44 277 ILE A CA 1
ATOM 2310 C C . ILE A 1 277 ? -10.932 7.851 -2.852 1.00 96.44 277 ILE A C 1
ATOM 2312 O O . ILE A 1 277 ? -11.845 7.085 -2.564 1.00 96.44 277 ILE A O 1
ATOM 2316 N N . ALA A 1 278 ? -9.996 8.183 -1.961 1.00 96.56 278 ALA A N 1
ATOM 2317 C CA . ALA A 1 278 ? -10.028 7.735 -0.569 1.00 96.56 278 ALA A CA 1
ATOM 2318 C C . ALA A 1 278 ? -11.281 8.251 0.163 1.00 96.56 278 ALA A C 1
ATOM 2320 O O . ALA A 1 278 ? -11.972 7.471 0.824 1.00 96.56 278 ALA A O 1
ATOM 2321 N N . ASP A 1 279 ? -11.629 9.527 -0.022 1.00 96.88 279 ASP A N 1
ATOM 2322 C CA . ASP A 1 279 ? -12.798 10.154 0.603 1.00 96.88 279 ASP A CA 1
ATOM 2323 C C . ASP A 1 279 ? -14.122 9.531 0.132 1.00 96.88 279 ASP A C 1
ATOM 2325 O O . ASP A 1 279 ? -14.993 9.242 0.956 1.00 96.88 279 ASP A O 1
ATOM 2329 N N . LYS A 1 280 ? -14.226 9.160 -1.157 1.00 95.62 280 LYS A N 1
ATOM 2330 C CA . LYS A 1 280 ? -15.356 8.372 -1.696 1.00 95.62 280 LYS A CA 1
ATOM 2331 C C . LYS A 1 280 ? -15.638 7.104 -0.874 1.00 95.62 280 LYS A C 1
ATOM 2333 O O . LYS A 1 280 ? -16.792 6.692 -0.765 1.00 95.62 280 LYS A O 1
ATOM 2338 N N . TYR A 1 281 ? -14.607 6.485 -0.300 1.00 94.38 281 TYR A N 1
ATOM 2339 C CA . TYR A 1 281 ? -14.715 5.287 0.538 1.00 94.38 281 TYR A CA 1
ATOM 2340 C C . TYR A 1 281 ? -14.578 5.582 2.036 1.00 94.38 281 TYR A C 1
ATOM 2342 O O . TYR A 1 281 ? -14.359 4.651 2.808 1.00 94.38 281 TYR A O 1
ATOM 2350 N N . GLN A 1 282 ? -14.720 6.841 2.465 1.00 96.31 282 GLN A N 1
ATOM 2351 C CA . GLN A 1 282 ? -14.551 7.299 3.850 1.00 96.31 282 GLN A CA 1
ATOM 2352 C C . GLN A 1 282 ? -13.223 6.838 4.477 1.00 96.31 282 GLN A C 1
ATOM 2354 O O . GLN A 1 282 ? -13.183 6.399 5.626 1.00 96.31 282 GLN A O 1
ATOM 2359 N N . LEU A 1 283 ? -12.140 6.902 3.705 1.00 95.44 283 LEU A N 1
ATOM 2360 C CA . LEU A 1 283 ? -10.779 6.667 4.177 1.00 95.44 283 LEU A CA 1
ATOM 2361 C C . LEU A 1 283 ? -10.060 8.006 4.354 1.00 95.44 283 LEU A C 1
ATOM 2363 O O . LEU A 1 283 ? -10.330 8.974 3.643 1.00 95.44 283 LEU A O 1
ATOM 2367 N N . LYS A 1 284 ? -9.133 8.072 5.309 1.00 94.25 284 LYS A N 1
ATOM 2368 C CA . LYS A 1 284 ? -8.249 9.226 5.513 1.00 94.25 284 LYS A CA 1
ATOM 2369 C C . LYS A 1 284 ? -6.894 8.958 4.881 1.00 94.25 284 LYS A C 1
ATOM 2371 O O . LYS A 1 284 ? -6.447 7.820 4.852 1.00 94.25 284 LYS A O 1
ATOM 2376 N N . ALA A 1 285 ? -6.232 9.998 4.394 1.00 90.44 285 ALA A N 1
ATOM 2377 C CA . ALA A 1 285 ? -4.868 9.914 3.890 1.00 90.44 285 ALA A CA 1
ATOM 2378 C C . ALA A 1 285 ? -3.991 10.921 4.639 1.00 90.44 285 ALA A C 1
ATOM 2380 O O . ALA A 1 285 ? -4.410 12.050 4.890 1.00 90.44 285 ALA A O 1
ATOM 2381 N N . SER A 1 286 ? -2.788 10.496 5.000 1.00 82.94 286 SER A N 1
ATOM 2382 C CA . SER A 1 286 ? -1.744 11.300 5.629 1.00 82.94 286 SER A CA 1
ATOM 2383 C C . SER A 1 286 ? -0.444 11.077 4.858 1.00 82.94 286 SER A C 1
ATOM 2385 O O . SER A 1 286 ? -0.188 9.954 4.430 1.00 82.94 286 SER A O 1
ATOM 2387 N N . GLY A 1 287 ? 0.336 12.134 4.629 1.00 71.56 287 GLY A N 1
ATOM 2388 C CA . GLY A 1 287 ? 1.653 12.026 3.995 1.00 71.56 287 GLY A CA 1
ATOM 2389 C C . GLY A 1 287 ? 2.724 11.619 5.006 1.00 71.56 287 GLY A C 1
ATOM 2390 O O . GLY A 1 287 ? 2.698 12.095 6.144 1.00 71.56 287 GLY A O 1
ATOM 2391 N N . LEU A 1 288 ? 3.636 10.749 4.574 1.00 58.78 288 LEU A N 1
ATOM 2392 C CA . LEU A 1 288 ? 4.874 10.390 5.267 1.00 58.78 288 LEU A CA 1
ATOM 2393 C C . LEU A 1 288 ? 6.082 10.953 4.530 1.00 58.78 288 LEU A C 1
ATOM 2395 O O . LEU A 1 288 ? 6.118 10.773 3.291 1.00 58.78 288 LEU A O 1
#

Foldseek 3Di:
DQDDPVVVLVVVVVVVQVVCCVPVVDGDDPPDDRDDDRPAADAPDPFCPQLSVLLVLLCVLVVHDRPDYNVCSVVSLVQVVCCVVLVFHQPDDDPDDDDDDDDADQDDDDDDDGDDDDDPDDDCPVVVVVVVPPPDDPVRVVVRVPDPRLQDCPDLVVLLVVQAADASFEDEDELFADDCVPHVHGFQQFDFDDADPDPVVRVVDDGGTFDPDVGGPDPDADPVGSDHSLDLSVLLSVLSVCSNSRHAEYAYEADPAQDDDPRGTGDPVCPVVSQVSNVSSNHYYDYD

Secondary structure (DSSP, 8-state):
-----HHHHHHHHHHHHHHHHHHHSSPPPTT-------SS----SSSTHHHHHHHHHHHHHTT------GGGHHHHHHHHHHHHHHT----PPP-------------------------S---THHHHHHHHT----HHHHHHHHHSPPTT--S-HHHHHHHS--EEEEEEEE----B-HHHHSS-BSTTPBPPPPSSHHHHTTS--SBP-TTTS-SSSS--TT-S--TT-HHHHHHHHHHHHHTTEEEEEE----TT---TTS---GGGHHHHHHHHHHTT-EEEE-

pLDDT: mean 73.38, std 21.42, range [24.91, 96.94]

Radius of gyration: 21.34 Å; chains: 1; bounding box: 58×59×51 Å

InterPro domains:
  IPR003653 Ulp1 protease family, C-terminal catalytic domain [PF02902] (10-88)
  IPR026071 Glycosyl hydrolase family 99 [PF16317] (166-284)
  IPR026071 Glycosyl hydrolase family 99 [PTHR13572] (159-284)
  IPR038765 Papain-like cysteine peptidase superfamily [SSF54001] (1-87)

Sequence (288 aa):
LGGSNELCLALLHSFVALEYTSKLQKQIPSTWKWQQMTAIPAQRNGSDCGVFCCQFSKYIAREWPIDFIQDNMPQFRLQMIYEIISKKLLRLRRLCRSTWPSFFCVLTLTSLILFFLLPQRQDDQHFSSMLENISVDDDELKQAKDAPPLYNIVDLKLFINQTKVKYNIHIFYYPWYGNPKYDGQWLHWNHRRIPHWNKGIGYQHATNRHQPPIDIGSNYYPWLDPYSSRSRIIIDKHMKMIRMSGVGTLAVSWYPPKMSDDEGRPWDDMIIILMNIADKYQLKASGL